Protein 7CZ2 (pdb70)

B-factor: mean 29.1, std 18.65, range [4.38, 108.01]

InterPro domains:
  IPR004147 ABC1 atypical kinase-like domain [PF03109] (93-328)
  IPR011009 Protein kinase-like domain superfamily [SSF56112] (95-309)
  IPR034646 ADCK3-like domain [cd13970] (89-337)
  IPR051409 Atypical kinase ADCK [PTHR43851] (3-430)

Organism: Mycolicibacterium smegmatis (strain ATCC 700084 / mc(2)155) (NCBI:txid246196)

Radius of gyration: 21.79 Å; Cα contacts (8 Å, |Δi|>4): 520; chains: 1; bounding box: 41×66×54 Å

Foldseek 3Di:
DPAQVQQLVQCCVWVNNCSCVQFPFWDRDFPAADPFFTWTWTAGPVGFIKIKTFGDPCSLVVLVVVLVVLVVVVVVCCVVVVPDVSVVVSVVSVVLSVLLQFCVNLLVLLCLVCVLCPVPLAEHRWHWPDGGSGITMTGDDDAAQLVCLLVDNDQVQLQLVLQSLLLQLLAVCVRRQKHQQDLDRRQWGADPSSHIYGHGSSGIGGHVVGADLLVLQLLLCLLVVVCVVNVVSCVVVPDDNVVSCLLCVLVNVCQNDQKDFAAPVVLVVSVDDCDVNCVSSVVSVNSSSVSSRSSSHTYRSNVSCVVRPRNND

Nearest PDB structures (foldseek):
  7cz2-assembly1_A  TM=1.003E+00  e=2.209E-55  Mycolicibacterium smegmatis MC2 155
  7cyr-assembly1_A  TM=8.919E-01  e=2.403E-46  Mycolicibacterium smegmatis MC2 155
  7cy2-assembly1_A  TM=9.107E-01  e=1.771E-46  Mycolicibacterium smegmatis MC2 155
  5yk1-assembly1_A  TM=9.653E-01  e=4.196E-42  Mycobacterium tuberculosis H37Rv
  5yk2-assembly1_A  TM=9.624E-01  e=6.546E-41  Mycobacterium tuberculosis H37Rv

Solvent-accessible surface area: 16471 Å² total; per-residue (Å²): 147,23,74,40,55,98,0,55,145,17,0,49,88,53,39,33,114,154,14,102,107,140,10,72,46,26,55,56,149,46,74,51,94,28,105,19,0,2,25,0,55,4,58,29,76,88,51,93,75,0,20,0,30,0,2,68,74,43,8,29,105,57,49,103,53,83,24,154,49,60,62,155,97,28,27,85,110,75,151,134,43,116,79,45,113,42,60,26,83,5,83,100,72,60,88,83,15,80,68,45,10,29,2,114,76,12,0,77,33,8,106,36,0,27,172,25,8,185,140,14,108,62,3,11,23,3,36,27,38,24,40,8,46,47,1,8,0,14,53,63,28,117,24,66,63,0,51,38,2,28,162,120,12,66,82,126,49,38,34,52,0,0,24,27,2,2,35,6,8,25,9,0,0,80,105,32,85,43,1,9,20,48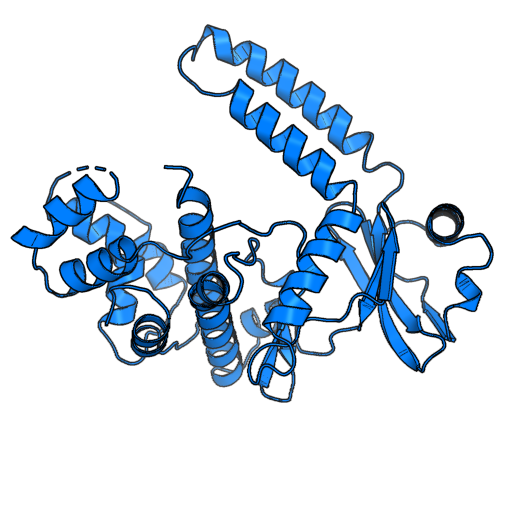,9,115,18,46,10,2,18,12,13,133,99,16,79,0,0,1,56,42,0,13,34,26,4,100,4,105,74,11,10,48,77,27,43,0,54,12,19,63,15,16,72,76,122,50,62,136,108,1,34,56,16,45,124,185,49,78,128,50,69,112,95,7,75,68,102,18,64,44,43,10,30,1,6,96,70,103,84,28,67,7,34,140,175,28,53,134,141,37,75,74,96,231,120,90,99,28,22,79,3,75,150,10,15,34,48,5,7,26,12,0,1,53,0,55,0,72,0,40,5,66,81,15,6,61,134,51,20,45,23,8,94

Sequence (313 aa):
PLPAAKVHRVLDAQLGTKWRDRFSSFDDKPVASASIGQVHKGIWSDGREVAVKIQYPGADDEALRADLKTIQRLVGVFKQLAPGADIQGVVDELTERTEMELDYRLEADNQRAFAKAYRNDPHFAVPAIIASAPKVVISEWMEGIPMSVIIREGTPEQRDLMGTRLTELTFGAPARLEMMHGDAHPGNFMLLPDGRMGVIDFGAVAPLPGGFPTSLGETIRLARDKNYDELLPTMERAGVSIEEVEDMLRQYVDPIKVDVFHYNRKWLQKMAASQPANLAIPLRVIASTVAICCQLDAHVPVKVIATELVPGFA

Secondary structure (DSSP, 8-state):
---HHHHHHHHHHHH-TTGGGGEEEE-SS-SEEETTEEEEEEEETTS-EEEEEEE-TTHHHHHHHHHHHHHHHHHHHHTT-TTS-HHHHHHHHHHHHHHHT-HHHHHHHHHHHHHHTTT-SSEE-PPEEEE-SSEEEEE---SEEHHHHHHH--HHHHHHHHHHHHHHHHHHHHHHSEE-----GGGEEE-TTSPEEE---TT-EE-TT-S-THHHHHHHHHHTT-HHHHHHHHHHT---HHHHHHHTHHHHGGGSSSSEE--HHHHHHHH----HHHHHHHHHHHHHHHHHHHHT-EE-HHHHHHHHSTT--

Structure (mmCIF, N/CA/C/O backbone):
data_7CZ2
#
_entry.id   7CZ2
#
_cell.length_a   83.650
_cell.length_b   83.650
_cell.length_c   100.760
_cell.angle_alpha   90.000
_cell.angle_beta   90.000
_cell.angle_gamma   120.000
#
_symmetry.space_group_name_H-M   'P 32 2 1'
#
loop_
_entity.id
_entity.type
_entity.pdbx_description
1 polymer 'ABC1 family protein'
2 non-polymer "ADENOSINE-5'-DIPHOSPHATE"
3 non-polymer 'CALCIUM ION'
4 non-polymer GLYCEROL
5 water water
#
loop_
_atom_site.group_PDB
_atom_site.id
_atom_site.type_symbol
_atom_site.label_atom_id
_atom_site.label_alt_id
_atom_site.label_comp_id
_atom_site.label_asym_id
_atom_site.label_entity_id
_atom_site.label_seq_id
_atom_site.pdbx_PDB_ins_code
_atom_site.Cartn_x
_atom_site.Cartn_y
_atom_site.Cartn_z
_atom_site.occupancy
_atom_site.B_iso_or_equiv
_atom_site.auth_seq_id
_atom_site.auth_comp_id
_atom_site.auth_asym_id
_atom_site.auth_atom_id
_atom_site.pdbx_PDB_model_num
ATOM 1 N N . PRO A 1 100 ? 20.110 -13.487 12.564 1.00 47.87 100 PRO A N 1
ATOM 2 C CA . PRO A 1 100 ? 21.476 -13.303 12.002 1.00 45.45 100 PRO A CA 1
ATOM 3 C C . PRO A 1 100 ? 22.244 -12.112 12.595 1.00 39.50 100 PRO A C 1
ATOM 4 O O . PRO A 1 100 ? 21.758 -11.015 12.516 1.00 37.51 100 PRO A O 1
ATOM 8 N N . LEU A 1 101 ? 23.442 -12.346 13.121 1.00 33.22 101 LEU A N 1
ATOM 9 C CA . LEU A 1 101 ? 24.263 -11.279 13.750 1.00 30.70 101 LEU A CA 1
ATOM 10 C C . LEU A 1 101 ? 24.596 -10.265 12.669 1.00 31.19 101 LEU A C 1
ATOM 11 O O . LEU A 1 101 ? 25.188 -10.645 11.666 1.00 29.66 101 LEU A O 1
ATOM 16 N N . PRO A 1 102 ? 24.217 -8.976 12.825 1.00 29.06 102 PRO A N 1
ATOM 17 C CA . PRO A 1 102 ? 24.503 -7.966 11.805 1.00 28.26 102 PRO A CA 1
ATOM 18 C C . PRO A 1 102 ? 25.993 -7.646 11.623 1.00 22.46 102 PRO A C 1
ATOM 19 O O . PRO A 1 102 ? 26.797 -7.945 12.497 1.00 20.88 102 PRO A O 1
ATOM 23 N N . ALA A 1 103 ? 26.311 -7.114 10.437 1.00 22.34 103 ALA A N 1
ATOM 24 C CA . ALA A 1 103 ? 27.694 -6.974 9.920 1.00 21.28 103 ALA A CA 1
ATOM 25 C C . ALA A 1 103 ? 28.558 -6.240 10.941 1.00 18.81 103 ALA A C 1
ATOM 26 O O . ALA A 1 103 ? 29.662 -6.691 11.234 1.00 17.06 103 ALA A O 1
ATOM 28 N N . ALA A 1 104 ? 28.053 -5.139 11.492 1.00 21.39 104 ALA A N 1
ATOM 29 C CA . ALA A 1 104 ? 28.831 -4.330 12.458 1.00 20.73 104 ALA A CA 1
ATOM 30 C C . ALA A 1 104 ? 29.268 -5.212 13.631 1.00 20.60 104 ALA A C 1
ATOM 31 O O . ALA A 1 104 ? 30.447 -5.139 14.053 1.00 18.12 104 ALA A O 1
ATOM 33 N N . LYS A 1 105 ? 28.391 -6.084 14.125 1.00 20.87 105 LYS A N 1
ATOM 34 C CA . LYS A 1 105 ? 28.680 -6.923 15.315 1.00 20.49 105 LYS A CA 1
ATOM 35 C C . LYS A 1 105 ? 29.626 -8.061 14.961 1.00 17.82 105 LYS A C 1
ATOM 36 O O . LYS A 1 105 ? 30.515 -8.361 15.774 1.00 17.27 105 LYS A O 1
ATOM 42 N N . VAL A 1 106 ? 29.460 -8.638 13.768 1.00 17.74 106 VAL A N 1
ATOM 43 C CA . VAL A 1 106 ? 30.360 -9.683 13.213 1.00 16.44 106 VAL A CA 1
ATOM 44 C 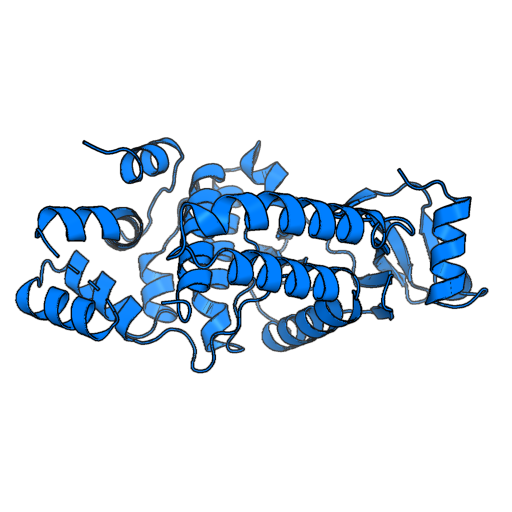C . VAL A 1 106 ? 31.768 -9.089 13.192 1.00 14.00 106 VAL A C 1
ATOM 45 O O . VAL A 1 106 ? 32.693 -9.687 13.687 1.00 12.23 106 VAL A O 1
ATOM 49 N N . HIS A 1 107 ? 31.893 -7.881 12.680 1.00 14.54 107 HIS A N 1
ATOM 50 C CA . HIS A 1 107 ? 33.231 -7.251 12.553 1.00 14.54 107 HIS A CA 1
ATOM 51 C C . HIS A 1 107 ? 33.821 -7.004 13.945 1.00 14.95 107 HIS A C 1
ATOM 52 O O . HIS A 1 107 ? 35.041 -7.123 14.096 1.00 14.68 107 HIS A O 1
ATOM 59 N N . ARG A 1 108 ? 32.986 -6.625 14.899 1.00 16.52 108 ARG A N 1
ATOM 60 C CA . ARG A 1 108 ? 33.451 -6.318 16.283 1.00 18.32 108 ARG A CA 1
ATOM 61 C C . ARG A 1 108 ? 33.971 -7.594 16.925 1.00 17.52 108 ARG A C 1
ATOM 62 O O . ARG A 1 108 ? 35.006 -7.524 17.598 1.00 15.41 108 ARG A O 1
ATOM 70 N N . VAL A 1 109 ? 33.326 -8.741 16.687 1.00 14.60 109 VAL A N 1
ATOM 71 C CA . VAL A 1 109 ? 33.901 -10.013 17.192 1.00 14.74 109 VAL A CA 1
ATOM 72 C C . VAL A 1 109 ? 35.285 -10.244 16.583 1.00 13.04 109 VAL A C 1
ATOM 73 O O . VAL A 1 109 ? 36.182 -10.637 17.312 1.00 13.66 109 VAL A O 1
ATOM 77 N N . LEU A 1 110 ? 35.434 -10.095 15.258 1.00 12.19 110 LEU A N 1
ATOM 78 C CA . LEU A 1 110 ? 36.702 -10.407 14.596 1.00 12.60 110 LEU A CA 1
ATOM 79 C C . LEU A 1 110 ? 37.759 -9.420 15.081 1.00 13.08 110 LEU A C 1
ATOM 80 O O . LEU A 1 110 ? 38.867 -9.821 15.256 1.00 12.93 110 LEU A O 1
ATOM 85 N N . ASP A 1 111 ? 37.378 -8.158 15.262 1.00 15.37 111 ASP A N 1
ATOM 86 C CA . ASP A 1 111 ? 38.304 -7.141 15.853 1.00 16.29 111 ASP A CA 1
ATOM 87 C C . ASP A 1 111 ? 38.869 -7.642 17.191 1.00 15.30 111 ASP A C 1
ATOM 88 O O . ASP A 1 111 ? 40.113 -7.632 17.377 1.00 15.39 111 ASP A O 1
ATOM 93 N N . ALA A 1 112 ? 38.004 -8.134 18.076 1.00 16.82 112 ALA A N 1
ATOM 94 C CA . ALA A 1 112 ? 38.406 -8.577 19.435 1.00 16.53 112 ALA A CA 1
ATOM 95 C C . ALA A 1 112 ? 39.236 -9.840 19.358 1.00 19.24 112 ALA A C 1
ATOM 96 O O . ALA A 1 112 ? 40.239 -9.918 20.106 1.00 16.87 112 ALA A O 1
ATOM 98 N N . GLN A 1 113 ? 38.864 -10.783 18.473 1.00 17.24 113 GLN A N 1
ATOM 99 C CA . GLN A 1 113 ? 39.492 -12.112 18.421 1.00 16.88 113 GLN A CA 1
ATOM 100 C C . GLN A 1 113 ? 40.777 -12.108 17.606 1.00 19.66 113 GLN A C 1
ATOM 101 O O . GLN A 1 113 ? 41.709 -12.853 18.037 1.00 17.90 113 GLN A O 1
ATOM 107 N N . LEU A 1 114 ? 40.788 -11.431 16.443 1.00 18.04 114 LEU A N 1
ATOM 108 C CA . LEU A 1 114 ? 41.883 -11.509 15.447 1.00 18.05 114 LEU A CA 1
ATOM 109 C C . LEU A 1 114 ? 42.654 -10.176 15.368 1.00 18.40 114 LEU A C 1
ATOM 110 O O . LEU A 1 114 ? 43.707 -10.197 14.756 1.00 22.34 114 LEU A O 1
ATOM 115 N N . GLY A 1 115 ? 42.211 -9.106 16.012 1.00 18.54 115 GLY A N 1
ATOM 116 C CA . GLY A 1 115 ? 42.885 -7.792 15.886 1.00 18.70 115 GLY A CA 1
ATOM 117 C C . GLY A 1 115 ? 42.130 -6.890 14.928 1.00 19.22 115 GLY A C 1
ATOM 118 O O . GLY A 1 115 ? 41.430 -7.391 14.043 1.00 17.44 115 GLY A O 1
ATOM 119 N N . THR A 1 116 ? 42.288 -5.562 15.026 1.00 17.49 116 THR A N 1
ATOM 120 C CA . THR A 1 116 ? 41.494 -4.623 14.189 1.00 16.53 116 THR A CA 1
ATOM 121 C C . THR A 1 116 ? 41.918 -4.699 12.718 1.00 15.28 116 THR A C 1
ATOM 122 O O . THR A 1 116 ? 41.203 -4.128 11.922 1.00 16.16 116 THR A O 1
ATOM 126 N N . LYS A 1 117 ? 43.022 -5.355 12.379 1.00 15.00 117 LYS A N 1
ATOM 127 C CA . LYS A 1 117 ? 43.467 -5.529 10.966 1.00 15.51 117 LYS A CA 1
ATOM 128 C C . LYS A 1 117 ? 43.111 -6.932 10.471 1.00 14.34 117 LYS A C 1
ATOM 129 O O . LYS A 1 117 ? 43.729 -7.407 9.489 1.00 13.10 117 LYS A O 1
ATOM 135 N N . TRP A 1 118 ? 42.091 -7.557 11.052 1.00 13.19 118 TRP A N 1
ATOM 136 C CA . TRP A 1 118 ? 41.714 -8.923 10.590 1.00 12.65 118 TRP A CA 1
ATOM 137 C C . TRP A 1 118 ? 41.415 -8.956 9.093 1.00 11.97 118 TRP A C 1
ATOM 138 O O . TRP A 1 118 ? 41.765 -9.999 8.443 1.00 12.25 118 TRP A O 1
ATOM 149 N N . ARG A 1 119 ? 40.782 -7.913 8.550 1.00 11.99 119 ARG A N 1
ATOM 150 C CA . ARG A 1 119 ? 40.283 -7.937 7.154 1.00 13.08 119 ARG A CA 1
ATOM 151 C C . ARG A 1 119 ? 41.481 -8.027 6.214 1.00 13.38 119 ARG A C 1
ATOM 152 O O . ARG A 1 119 ? 41.355 -8.639 5.122 1.00 13.45 119 ARG A O 1
ATOM 160 N N . ASP A 1 120 ? 42.657 -7.623 6.686 1.00 13.30 120 ASP A N 1
ATOM 161 C CA . ASP A 1 120 ? 43.898 -7.710 5.859 1.00 14.59 120 ASP A CA 1
ATOM 162 C C . ASP A 1 120 ? 44.388 -9.159 5.646 1.00 16.17 120 ASP A C 1
ATOM 163 O O . ASP A 1 120 ? 45.116 -9.401 4.666 1.00 17.88 120 ASP A O 1
ATOM 168 N N . ARG A 1 121 ? 43.949 -10.103 6.472 1.00 16.25 121 ARG A N 1
ATOM 169 C CA . ARG A 1 121 ? 44.315 -11.538 6.326 1.00 17.10 121 ARG A CA 1
ATOM 170 C C . ARG A 1 121 ? 43.496 -12.178 5.195 1.00 15.52 121 ARG A C 1
ATOM 171 O O . ARG A 1 121 ? 43.833 -13.313 4.819 1.00 16.31 121 ARG A O 1
ATOM 179 N N . PHE A 1 122 ? 42.424 -11.546 4.737 1.00 13.73 122 PHE A N 1
ATOM 180 C CA . PHE A 1 122 ? 41.554 -12.111 3.681 1.00 14.72 122 PHE A CA 1
ATOM 181 C C . PHE A 1 122 ? 41.781 -11.426 2.340 1.00 16.84 122 PHE A C 1
ATOM 182 O O . PHE A 1 122 ? 42.036 -10.177 2.323 1.00 16.95 122 PHE A O 1
ATOM 190 N N . SER A 1 123 ? 41.515 -12.179 1.265 1.00 16.64 123 SER A N 1
ATOM 191 C CA . SER A 1 123 ? 41.247 -11.609 -0.068 1.00 19.79 123 SER A CA 1
ATOM 192 C C . SER A 1 123 ? 39.770 -11.221 -0.175 1.00 19.21 123 SER A C 1
ATOM 193 O O . SER A 1 123 ? 39.425 -10.204 -0.801 1.00 22.94 123 SER A O 1
ATOM 196 N N . SER A 1 124 ? 38.884 -11.991 0.428 1.00 16.03 124 SER A N 1
ATOM 197 C CA . SER A 1 124 ? 37.435 -11.781 0.309 1.00 13.63 124 SER A CA 1
ATOM 198 C C . SER A 1 124 ? 36.772 -12.209 1.622 1.00 12.66 124 SER A C 1
ATOM 199 O O . SER A 1 124 ? 37.287 -13.141 2.252 1.00 11.30 124 SER A O 1
ATOM 202 N N . PHE A 1 125 ? 35.764 -11.479 2.008 1.00 12.04 125 PHE A N 1
ATOM 203 C CA . PHE A 1 125 ? 34.920 -11.763 3.195 1.00 13.07 125 PHE A CA 1
ATOM 204 C C . PHE A 1 125 ? 33.512 -11.286 2.927 1.00 14.23 125 PHE A C 1
ATOM 205 O O . PHE A 1 125 ? 33.210 -10.090 2.740 1.00 13.48 125 PHE A O 1
ATOM 213 N N . ASP A 1 126 ? 32.567 -12.245 2.955 1.00 13.37 126 ASP A N 1
ATOM 214 C CA . ASP A 1 126 ? 31.152 -11.956 2.633 1.00 13.26 126 ASP A CA 1
ATOM 215 C C . ASP A 1 126 ? 30.379 -11.849 3.949 1.00 13.89 126 ASP A C 1
ATOM 216 O O . ASP A 1 126 ? 30.452 -12.822 4.743 1.00 13.65 126 ASP A O 1
ATOM 221 N N . ASP A 1 127 ? 29.721 -10.708 4.171 1.00 14.55 127 ASP A N 1
ATOM 222 C CA . ASP A 1 127 ? 29.018 -10.337 5.425 1.00 15.20 127 ASP A CA 1
ATOM 223 C C . ASP A 1 127 ? 27.708 -11.138 5.592 1.00 15.62 127 ASP A C 1
ATOM 224 O O . ASP A 1 127 ? 27.213 -11.217 6.721 1.00 17.55 127 ASP A O 1
ATOM 229 N N . LYS A 1 128 ? 27.173 -11.720 4.535 1.00 17.64 128 LYS A N 1
ATOM 230 C CA . LYS A 1 128 ? 25.929 -12.523 4.620 1.00 19.02 128 LYS A CA 1
ATOM 231 C C . LYS A 1 128 ? 26.341 -13.943 4.963 1.00 14.98 128 LYS A C 1
ATOM 232 O O . LYS A 1 128 ? 26.907 -14.645 4.137 1.00 15.42 128 LYS A O 1
ATOM 238 N N . PRO A 1 129 ? 26.054 -14.402 6.195 1.00 15.08 129 PRO A N 1
ATOM 239 C CA . PRO A 1 129 ? 26.452 -15.737 6.628 1.00 14.95 129 PRO A CA 1
ATOM 240 C C . PRO A 1 129 ? 25.825 -16.797 5.712 1.00 14.61 129 PRO A C 1
ATOM 241 O O . PRO A 1 129 ? 24.710 -16.619 5.212 1.00 14.45 129 PRO A O 1
ATOM 245 N N . VAL A 1 130 ? 26.552 -17.866 5.500 1.00 14.82 130 VAL A N 1
ATOM 246 C CA . VAL A 1 130 ? 26.071 -18.978 4.634 1.00 17.24 130 VAL A CA 1
ATOM 247 C C . VAL A 1 130 ? 25.350 -20.029 5.463 1.00 19.15 130 VAL A C 1
ATOM 248 O O . VAL A 1 130 ? 24.586 -20.790 4.868 1.00 19.62 130 VAL A O 1
ATOM 252 N N . ALA A 1 131 ? 25.616 -20.129 6.756 1.00 18.88 131 ALA A N 1
ATOM 253 C CA . ALA A 1 131 ? 24.928 -21.105 7.638 1.00 18.77 131 ALA A CA 1
ATOM 254 C C . ALA A 1 131 ? 24.900 -20.602 9.070 1.00 21.01 131 ALA A C 1
ATOM 255 O O . ALA A 1 131 ? 25.784 -19.788 9.495 1.00 18.57 131 ALA A O 1
ATOM 257 N N . SER A 1 132 ? 23.916 -21.073 9.844 1.00 21.24 132 SER A N 1
ATOM 258 C CA . SER A 1 132 ? 23.907 -20.873 11.309 1.00 22.47 132 SER A CA 1
ATOM 259 C C . SER A 1 132 ? 24.691 -22.021 11.917 1.00 22.16 132 SER A C 1
ATOM 260 O O . SER A 1 132 ? 24.757 -23.109 11.308 1.00 21.54 132 SER A O 1
ATOM 263 N N . ALA A 1 133 ? 25.222 -21.778 13.104 1.00 19.99 133 ALA A N 1
ATOM 264 C CA . ALA A 1 133 ? 25.852 -22.765 13.985 1.00 19.31 133 ALA A CA 1
ATOM 265 C C . ALA A 1 133 ? 25.069 -22.728 15.297 1.00 20.03 133 ALA A C 1
ATOM 266 O O . ALA A 1 133 ? 24.216 -21.790 15.464 1.00 20.55 133 ALA A O 1
ATOM 268 N N . SER A 1 134 ? 25.366 -23.681 16.183 1.00 20.66 134 SER A N 1
ATOM 269 C CA . SER A 1 134 ? 24.707 -23.868 17.502 1.00 20.86 134 SER A CA 1
ATOM 270 C C . SER A 1 134 ? 24.650 -22.527 18.254 1.00 21.38 134 SER A C 1
ATOM 271 O O . SER A 1 134 ? 23.570 -22.160 18.705 1.00 21.10 134 SER A O 1
ATOM 274 N N . ILE A 1 135 ? 25.787 -21.854 18.412 1.00 17.04 135 ILE A N 1
ATOM 275 C CA . ILE A 1 135 ? 25.856 -20.561 19.145 1.00 16.71 135 ILE A CA 1
ATOM 276 C C . ILE A 1 135 ? 26.648 -19.522 18.318 1.00 16.55 135 ILE A C 1
ATOM 277 O O . ILE A 1 135 ? 27.359 -18.687 18.918 1.00 15.81 135 ILE A O 1
ATOM 282 N N . GLY A 1 136 ? 26.437 -19.505 17.008 1.00 16.63 136 GLY A N 1
ATOM 283 C CA . GLY A 1 136 ? 27.109 -18.550 16.102 1.00 17.02 136 GLY A CA 1
ATOM 284 C C . GLY A 1 136 ? 26.635 -18.717 14.676 1.00 16.78 136 GLY A C 1
ATOM 285 O O . GLY A 1 136 ? 25.507 -19.270 14.412 1.00 16.73 136 GLY A O 1
ATOM 286 N N . GLN A 1 137 ? 27.446 -18.213 13.751 1.00 16.03 137 GLN A N 1
ATOM 287 C CA . GLN A 1 137 ? 27.106 -18.290 12.336 1.00 14.19 137 GLN A CA 1
ATOM 288 C C . GLN A 1 137 ? 28.409 -18.445 11.552 1.00 13.05 137 GLN A C 1
ATOM 289 O O . GLN A 1 137 ? 29.487 -18.140 12.084 1.00 13.17 137 GLN A O 1
ATOM 295 N N . VAL A 1 138 ? 28.292 -19.002 10.352 1.00 12.69 138 VAL A N 1
ATOM 296 C CA . VAL A 1 138 ? 29.442 -19.312 9.473 1.00 12.04 138 VAL A CA 1
ATOM 297 C C . VAL A 1 138 ? 29.365 -18.394 8.256 1.00 11.55 138 VAL A C 1
ATOM 298 O O . VAL A 1 138 ? 28.320 -18.313 7.575 1.00 11.86 138 VAL A O 1
ATOM 302 N N . HIS A 1 139 ? 30.520 -17.786 7.976 1.00 11.56 139 HIS A N 1
ATOM 303 C CA . HIS A 1 139 ? 30.769 -16.933 6.803 1.00 12.58 139 HIS A CA 1
ATOM 304 C C . HIS A 1 139 ? 31.697 -17.651 5.852 1.00 11.86 139 HIS A C 1
ATOM 305 O O . HIS A 1 139 ? 32.556 -18.443 6.274 1.00 10.47 139 HIS A O 1
ATOM 312 N N . LYS A 1 140 ? 31.564 -17.312 4.585 1.00 12.43 140 LYS A N 1
ATOM 313 C CA . LYS A 1 140 ? 32.522 -17.743 3.571 1.00 13.64 140 LYS A CA 1
ATOM 314 C C . LYS A 1 140 ? 33.433 -16.566 3.235 1.00 13.64 140 LYS A C 1
ATOM 315 O O . LYS A 1 140 ? 32.937 -15.421 3.100 1.00 12.50 140 LYS A O 1
ATOM 321 N N . GLY A 1 141 ? 34.695 -16.861 3.035 1.00 13.40 141 GLY A N 1
ATOM 322 C CA . GLY A 1 141 ? 35.664 -15.864 2.540 1.00 14.48 141 GLY A CA 1
ATOM 323 C C . GLY A 1 141 ? 36.718 -16.531 1.688 1.00 15.42 141 GLY A C 1
ATOM 324 O O . GLY A 1 141 ? 36.685 -17.778 1.445 1.00 12.56 141 GLY A O 1
ATOM 325 N N . ILE A 1 142 ? 37.722 -15.742 1.331 1.00 14.73 142 ILE A N 1
ATOM 326 C CA . ILE A 1 142 ? 38.933 -16.271 0.672 1.00 14.55 142 ILE A CA 1
ATOM 327 C C . ILE A 1 142 ? 40.121 -15.714 1.431 1.00 13.36 142 ILE A C 1
ATOM 328 O O . ILE A 1 142 ? 40.159 -14.463 1.661 1.00 13.18 142 ILE A O 1
ATOM 333 N N . TRP A 1 143 ? 41.012 -16.581 1.834 1.00 12.46 143 TRP A N 1
ATOM 334 C CA . TRP A 1 143 ? 42.226 -16.178 2.565 1.00 15.34 143 TRP A CA 1
ATOM 335 C C . TRP A 1 143 ? 43.162 -15.400 1.610 1.00 15.73 143 TRP A C 1
ATOM 336 O O . TRP A 1 143 ? 43.070 -15.548 0.402 1.00 15.44 143 TRP A O 1
ATOM 347 N N . SER A 1 144 ? 44.061 -14.623 2.171 1.00 19.63 144 SER A N 1
ATOM 348 C CA . SER A 1 144 ? 45.038 -13.845 1.358 1.00 24.23 144 SER A CA 1
ATOM 349 C C . SER A 1 144 ? 45.776 -14.782 0.381 1.00 23.71 144 SER A C 1
ATOM 350 O O . SER A 1 144 ? 46.073 -14.318 -0.725 1.00 27.91 144 SER A O 1
ATOM 353 N N . ASP A 1 145 ? 45.980 -16.063 0.698 1.00 22.93 145 ASP A N 1
ATOM 354 C CA . ASP A 1 145 ? 46.684 -17.049 -0.175 1.00 22.77 145 ASP A CA 1
ATOM 355 C C . ASP A 1 145 ? 45.749 -17.690 -1.219 1.00 23.25 145 ASP A C 1
ATOM 356 O O . ASP A 1 145 ? 46.206 -18.570 -1.939 1.00 26.62 145 ASP A O 1
ATOM 361 N N . GLY A 1 146 ? 44.504 -17.253 -1.377 1.00 21.82 146 GLY A N 1
ATOM 362 C CA . GLY A 1 146 ? 43.578 -17.763 -2.403 1.00 20.89 146 GLY A CA 1
ATOM 363 C C . GLY A 1 146 ? 42.716 -18.949 -1.961 1.00 19.33 146 GLY A C 1
ATOM 364 O O . GLY A 1 146 ? 41.793 -19.256 -2.699 1.00 20.44 146 GLY A O 1
ATOM 365 N N . ARG A 1 147 ? 42.955 -19.552 -0.797 1.00 21.15 147 ARG A N 1
ATOM 366 C CA . ARG A 1 147 ? 42.092 -20.652 -0.244 1.00 20.13 147 ARG A CA 1
ATOM 367 C C . ARG A 1 147 ? 40.749 -20.085 0.199 1.00 17.25 147 ARG A C 1
ATOM 368 O O . ARG A 1 147 ? 40.705 -19.142 1.015 1.00 16.00 147 ARG A O 1
ATOM 376 N N . GLU A 1 148 ? 39.676 -20.652 -0.314 1.00 16.54 148 GLU A N 1
ATOM 377 C CA . GLU A 1 148 ? 38.320 -20.455 0.215 1.00 15.90 148 GLU A CA 1
ATOM 378 C C . GLU A 1 148 ? 38.290 -20.980 1.661 1.00 12.99 148 GLU A C 1
ATOM 379 O O . GLU A 1 148 ? 38.965 -21.983 1.995 1.00 12.99 148 GLU A O 1
ATOM 385 N N . VAL A 1 149 ? 37.599 -20.223 2.516 1.00 12.26 149 VAL A N 1
ATOM 386 C CA . VAL A 1 149 ? 37.572 -20.508 3.972 1.00 10.29 149 VAL A CA 1
ATOM 387 C C . VAL A 1 149 ? 36.162 -20.384 4.493 1.00 9.92 149 VAL A C 1
ATOM 388 O O . VAL A 1 149 ? 35.365 -19.606 4.001 1.00 10.66 149 VAL A O 1
ATOM 392 N N . ALA A 1 150 ? 35.919 -21.183 5.534 1.00 11.25 150 ALA A N 1
ATOM 393 C CA . ALA A 1 150 ? 34.792 -21.066 6.479 1.00 10.86 150 ALA A CA 1
ATOM 394 C C . ALA A 1 150 ? 35.245 -20.274 7.710 1.00 9.86 150 ALA A C 1
ATOM 395 O O . ALA A 1 150 ? 36.303 -20.576 8.247 1.00 9.73 150 ALA A O 1
ATOM 397 N N . VAL A 1 151 ? 34.461 -19.300 8.085 1.00 9.46 151 VAL A N 1
ATOM 398 C CA . VAL A 1 151 ? 34.747 -18.487 9.296 1.00 10.21 151 VAL A CA 1
ATOM 399 C C . VAL A 1 151 ? 33.579 -18.657 10.251 1.00 9.67 151 VAL A C 1
ATOM 400 O O . VAL A 1 151 ? 32.511 -18.148 9.967 1.00 10.88 151 VAL A O 1
ATOM 404 N N . LYS A 1 152 ? 33.813 -19.404 11.306 1.00 11.02 152 LYS A N 1
ATOM 405 C CA . LYS A 1 152 ? 32.756 -19.649 12.311 1.00 10.84 152 LYS A CA 1
ATOM 406 C C . LYS A 1 152 ? 32.940 -18.652 13.451 1.00 10.51 152 LYS A C 1
ATOM 407 O O . LYS A 1 152 ? 33.972 -18.683 14.073 1.00 10.98 152 LYS A O 1
ATOM 413 N N . ILE A 1 153 ? 31.908 -17.855 13.698 1.00 11.05 153 ILE A N 1
ATOM 414 C CA . ILE A 1 153 ? 31.915 -16.712 14.650 1.00 13.72 153 ILE A CA 1
ATOM 415 C C . ILE A 1 153 ? 30.851 -16.948 15.725 1.00 13.32 153 ILE A C 1
ATOM 416 O O . ILE A 1 153 ? 29.634 -17.073 15.371 1.00 15.45 153 ILE A O 1
ATOM 421 N N . GLN A 1 154 ? 31.309 -16.964 16.983 1.00 14.76 154 GLN A N 1
ATOM 422 C CA . GLN A 1 154 ? 30.398 -17.167 18.133 1.00 15.77 154 GLN A CA 1
ATOM 423 C C . GLN A 1 154 ? 29.576 -15.906 18.360 1.00 15.72 154 GLN A C 1
ATOM 424 O O . GLN A 1 154 ? 30.158 -14.802 18.300 1.00 16.12 154 GLN A O 1
ATOM 430 N N . TYR A 1 155 ? 28.291 -16.041 18.709 1.00 15.53 155 TYR A N 1
ATOM 431 C CA . TYR A 1 155 ? 27.472 -14.862 19.112 1.00 18.12 155 TYR A CA 1
ATOM 432 C C . TYR A 1 155 ? 28.008 -14.301 20.436 1.00 16.06 155 TYR A C 1
ATOM 433 O O . TYR A 1 155 ? 28.309 -15.039 21.397 1.00 15.29 155 TYR A O 1
ATOM 442 N N . PRO A 1 156 ? 28.159 -12.960 20.567 1.00 15.38 156 PRO A N 1
ATOM 443 C CA . PRO A 1 156 ? 28.664 -12.396 21.824 1.00 17.12 156 PRO A CA 1
ATOM 444 C C . PRO A 1 156 ? 27.822 -12.717 23.083 1.00 16.29 156 PRO A C 1
ATOM 445 O O . PRO A 1 156 ? 28.366 -12.778 24.167 1.00 18.16 156 PRO A O 1
ATOM 449 N N . GLY A 1 157 ? 26.528 -12.879 22.899 1.00 16.28 157 GLY A N 1
ATOM 450 C CA . GLY A 1 157 ? 25.573 -13.130 23.990 1.00 16.18 157 GLY A CA 1
ATOM 451 C C . GLY A 1 157 ? 25.449 -14.614 24.304 1.00 15.15 157 GLY A C 1
ATOM 452 O O . GLY A 1 157 ? 24.703 -14.955 25.272 1.00 13.96 157 GLY A O 1
ATOM 453 N N . ALA A 1 158 ? 26.155 -15.498 23.584 1.00 13.72 158 ALA A N 1
ATOM 454 C CA . ALA A 1 158 ? 25.974 -16.960 23.756 1.00 14.17 158 ALA A CA 1
ATOM 455 C C . ALA A 1 158 ? 26.343 -17.374 25.173 1.00 12.56 158 ALA A C 1
ATOM 456 O O . ALA A 1 158 ? 25.663 -18.247 25.726 1.00 13.26 158 ALA A O 1
ATOM 458 N N . ASP A 1 159 ? 27.456 -16.882 25.701 1.00 12.27 159 ASP A N 1
ATOM 459 C CA A ASP A 1 159 ? 27.943 -17.366 27.018 0.62 12.52 159 ASP A CA 1
ATOM 460 C CA B ASP A 1 159 ? 27.994 -17.260 27.034 0.38 12.34 159 ASP A CA 1
ATOM 461 C C . ASP A 1 159 ? 26.917 -16.972 28.088 1.00 11.90 159 ASP A C 1
ATOM 462 O O . ASP A 1 159 ? 26.628 -17.815 28.940 1.00 11.86 159 ASP A O 1
ATOM 471 N N . GLU A 1 160 ? 26.421 -15.752 28.106 1.00 12.96 160 GLU A N 1
ATOM 472 C CA . GLU A 1 160 ? 25.411 -15.404 29.071 1.00 14.82 160 GLU A CA 1
ATOM 473 C C . GLU A 1 160 ? 24.122 -16.223 28.978 1.00 14.13 160 GLU A C 1
ATOM 474 O O . GLU A 1 160 ? 23.545 -16.592 29.959 1.00 13.70 160 GLU A O 1
ATOM 480 N N . ALA A 1 161 ? 23.717 -16.496 27.757 1.00 13.28 161 ALA A N 1
ATOM 481 C CA . ALA A 1 161 ? 22.453 -17.201 27.488 1.00 14.75 161 ALA A CA 1
ATOM 482 C C . ALA A 1 161 ? 22.599 -18.644 27.952 1.00 15.27 161 ALA A C 1
ATOM 483 O O . ALA A 1 161 ? 21.683 -19.134 28.654 1.00 15.05 161 ALA A O 1
ATOM 485 N N . LEU A 1 162 ? 23.720 -19.289 27.627 1.00 12.89 162 LEU A N 1
ATOM 486 C CA . LEU A 1 162 ? 23.935 -20.703 28.025 1.00 13.77 162 LEU A CA 1
ATOM 487 C C . LEU A 1 162 ? 24.102 -20.808 29.547 1.00 12.84 162 LEU A C 1
ATOM 488 O O . LEU A 1 162 ? 23.507 -21.708 30.161 1.00 14.27 162 LEU A O 1
ATOM 493 N N . ARG A 1 163 ? 24.855 -19.910 30.148 1.00 12.40 163 ARG A N 1
ATOM 494 C CA . ARG A 1 163 ? 25.060 -19.897 31.601 1.00 12.95 163 ARG A CA 1
ATOM 495 C C . ARG A 1 163 ? 23.716 -19.687 32.323 1.00 14.16 163 ARG A C 1
ATOM 496 O O . ARG A 1 163 ? 23.481 -20.417 33.321 1.00 14.59 163 ARG A O 1
ATOM 504 N N . ALA A 1 164 ? 22.895 -18.747 31.882 1.00 14.68 164 ALA A N 1
ATOM 505 C CA . ALA A 1 164 ? 21.571 -18.488 32.508 1.00 17.51 164 ALA A CA 1
ATOM 506 C C . ALA A 1 164 ? 20.758 -19.795 32.477 1.00 17.70 164 ALA A C 1
ATOM 507 O O . ALA A 1 164 ? 20.088 -20.148 33.516 1.00 19.20 164 ALA A O 1
ATOM 509 N N . ASP A 1 165 ? 20.792 -20.496 31.359 1.00 17.03 165 ASP A N 1
ATOM 510 C CA . ASP A 1 165 ? 20.036 -21.765 31.201 1.00 18.18 165 ASP A CA 1
ATOM 511 C C . ASP A 1 165 ? 20.579 -22.845 32.153 1.00 17.20 165 ASP A C 1
ATOM 512 O O . ASP A 1 165 ? 19.744 -23.591 32.750 1.00 15.11 165 ASP A O 1
ATOM 517 N N . LEU A 1 166 ? 21.902 -22.969 32.312 1.00 15.54 166 LEU A N 1
ATOM 518 C CA . LEU A 1 166 ? 22.517 -23.914 33.268 1.00 15.56 166 LEU A CA 1
ATOM 519 C C . LEU A 1 166 ? 22.051 -23.611 34.686 1.00 15.52 166 LEU A C 1
ATOM 520 O O . LEU A 1 166 ? 21.780 -24.572 35.462 1.00 17.38 166 LEU A O 1
ATOM 525 N N . LYS A 1 167 ? 21.999 -22.341 35.058 1.00 15.88 167 LYS A N 1
ATOM 526 C CA . LYS A 1 167 ? 21.543 -21.973 36.410 1.00 17.75 167 LYS A CA 1
ATOM 527 C C . LYS A 1 167 ? 20.069 -22.375 36.567 1.00 18.44 167 LYS A C 1
ATOM 528 O O . LYS A 1 167 ? 19.715 -22.870 37.644 1.00 19.00 167 LYS A O 1
ATOM 534 N N . THR A 1 168 ? 19.238 -22.148 35.551 1.00 18.91 168 THR A N 1
ATOM 535 C CA . THR A 1 168 ? 17.795 -22.542 35.602 1.00 20.64 168 THR A CA 1
ATOM 536 C C . THR A 1 168 ? 17.669 -24.068 35.746 1.00 20.56 168 THR A C 1
ATOM 537 O O . THR A 1 168 ? 16.936 -24.555 36.643 1.00 21.38 168 THR A O 1
ATOM 541 N N . ILE A 1 169 ? 18.392 -24.827 34.947 1.00 19.11 169 ILE A N 1
ATOM 542 C CA . ILE A 1 169 ? 18.386 -26.304 35.046 1.00 21.99 169 ILE A CA 1
ATOM 543 C C . ILE A 1 169 ? 18.818 -26.670 36.457 1.00 23.69 169 ILE A C 1
ATOM 544 O O . ILE A 1 169 ? 18.130 -27.484 37.073 1.00 23.22 169 ILE A O 1
ATOM 549 N N . GLN A 1 170 ? 19.854 -26.022 37.001 1.00 22.31 170 GLN A N 1
ATOM 550 C CA . GLN A 1 170 ? 20.367 -26.457 38.328 1.00 24.32 170 GLN A CA 1
ATOM 551 C C . GLN A 1 170 ? 19.285 -26.265 39.392 1.00 23.27 170 GLN A C 1
ATOM 552 O O . GLN A 1 170 ? 19.136 -27.178 40.252 1.00 26.03 170 GLN A O 1
ATOM 558 N N . ARG A 1 171 ? 18.564 -25.147 39.342 1.00 22.77 171 ARG A N 1
ATOM 559 C CA . ARG A 1 171 ? 17.480 -24.825 40.304 1.00 27.23 171 ARG A CA 1
ATOM 560 C C . ARG A 1 171 ? 16.365 -25.873 40.138 1.00 27.08 171 ARG A C 1
ATOM 561 O O . ARG A 1 171 ? 15.910 -26.422 41.156 1.00 23.26 171 ARG A O 1
ATOM 569 N N . LEU A 1 172 ? 15.950 -26.144 38.904 1.00 25.64 172 LEU A N 1
ATOM 570 C CA . LEU A 1 172 ? 14.796 -27.037 38.619 1.00 30.09 172 LEU A CA 1
ATOM 571 C C . LEU A 1 172 ? 15.103 -28.476 39.053 1.00 33.23 172 LEU A C 1
ATOM 572 O O . LEU A 1 172 ? 14.180 -29.118 39.620 1.00 36.02 172 LEU A O 1
ATOM 577 N N . VAL A 1 173 ? 16.325 -28.961 38.857 1.00 36.36 173 VAL A N 1
ATOM 578 C CA . VAL A 1 173 ? 16.695 -30.363 39.213 1.00 42.78 173 VAL A CA 1
ATOM 579 C C . VAL A 1 173 ? 16.869 -30.517 40.726 1.00 47.45 173 VAL A C 1
ATOM 580 O O . VAL A 1 173 ? 16.432 -31.574 41.232 1.00 41.10 173 VAL A O 1
ATOM 584 N N . GLY A 1 174 ? 17.479 -29.544 41.416 1.00 47.47 174 GLY A N 1
ATOM 585 C CA . GLY A 1 174 ? 17.536 -29.508 42.896 1.00 46.04 174 GLY A CA 1
ATOM 586 C C . GLY A 1 174 ? 16.196 -29.878 43.529 1.00 46.42 174 GLY A C 1
ATOM 587 O O . GLY A 1 174 ? 16.166 -30.698 44.454 1.00 52.75 174 GLY A O 1
ATOM 588 N N . VAL A 1 175 ? 15.101 -29.364 42.983 1.00 44.49 175 VAL A N 1
ATOM 589 C CA . VAL A 1 175 ? 13.700 -29.718 43.367 1.00 38.36 175 VAL A CA 1
ATOM 590 C C . VAL A 1 175 ? 13.507 -31.237 43.329 1.00 34.49 175 VAL A C 1
ATOM 591 O O . VAL A 1 175 ? 12.836 -31.775 44.212 1.00 32.68 175 VAL A O 1
ATOM 595 N N . PHE A 1 176 ? 13.967 -31.893 42.267 1.00 25.99 176 PHE A N 1
ATOM 596 C CA . PHE A 1 176 ? 13.664 -33.320 42.032 1.00 24.47 176 PHE A CA 1
ATOM 597 C C . PHE A 1 176 ? 14.579 -34.208 42.866 1.00 24.91 176 PHE A C 1
ATOM 598 O O . PHE A 1 176 ? 14.223 -35.377 43.046 1.00 21.90 176 PHE A O 1
ATOM 606 N N . LYS A 1 177 ? 15.729 -33.704 43.327 1.00 28.41 177 LYS A N 1
ATOM 607 C CA . LYS A 1 177 ? 16.709 -34.583 44.031 1.00 31.83 177 LYS A CA 1
ATOM 608 C C . LYS A 1 177 ? 16.093 -35.110 45.346 1.00 30.51 177 LYS A C 1
ATOM 609 O O . LYS A 1 177 ? 16.456 -36.248 45.733 1.00 31.56 177 LYS A O 1
ATOM 615 N N . GLN A 1 178 ? 15.194 -34.359 45.991 1.00 29.46 178 GLN A N 1
ATOM 616 C CA . GLN A 1 178 ? 14.557 -34.802 47.270 1.00 37.73 178 GLN A CA 1
ATOM 617 C C . GLN A 1 178 ? 13.556 -35.949 47.005 1.00 36.33 178 GLN A C 1
ATOM 618 O O . GLN A 1 178 ? 13.390 -36.759 47.913 1.00 41.07 178 GLN A O 1
ATOM 624 N N . LEU A 1 179 ? 12.989 -36.055 45.795 1.00 39.66 179 LEU A N 1
ATOM 625 C CA . LEU A 1 179 ? 12.062 -37.140 45.359 1.00 44.47 179 LEU A CA 1
ATOM 626 C C . LEU A 1 179 ? 12.863 -38.368 44.943 1.00 57.48 179 LEU A C 1
ATOM 627 O O . LEU A 1 179 ? 12.511 -39.473 45.438 1.00 69.74 179 LEU A O 1
ATOM 632 N N . ALA A 1 180 ? 13.853 -38.159 44.052 1.00 48.09 180 ALA A N 1
ATOM 633 C CA . ALA A 1 180 ? 14.666 -39.184 43.341 1.00 48.81 180 ALA A CA 1
ATOM 634 C C . ALA A 1 180 ? 16.095 -39.217 43.884 1.00 44.93 180 ALA A C 1
ATOM 635 O O . ALA A 1 180 ? 17.066 -39.106 43.144 1.00 41.96 180 ALA A O 1
ATOM 637 N N . PRO A 1 181 ? 16.306 -39.403 45.200 1.00 41.41 181 PRO A N 1
ATOM 638 C CA . PRO A 1 181 ? 17.638 -39.211 45.775 1.00 41.69 181 PRO A CA 1
ATOM 639 C C . PRO A 1 181 ? 18.699 -40.145 45.163 1.00 47.06 181 PRO A C 1
ATOM 640 O O . PRO A 1 181 ? 19.866 -39.913 45.416 1.00 51.70 181 PRO A O 1
ATOM 644 N N . GLY A 1 182 ? 18.287 -41.152 44.379 1.00 50.10 182 GLY A N 1
ATOM 645 C CA . GLY A 1 182 ? 19.188 -42.113 43.708 1.00 52.89 182 GLY A CA 1
ATOM 646 C C . GLY A 1 182 ? 19.687 -41.602 42.358 1.00 55.97 182 GLY A C 1
ATOM 647 O O . GLY A 1 182 ? 20.785 -42.025 41.929 1.00 57.41 182 GLY A O 1
ATOM 648 N N . ALA A 1 183 ? 18.902 -40.742 41.704 1.00 54.25 183 ALA A N 1
ATOM 649 C CA . ALA A 1 183 ? 19.125 -40.218 40.334 1.00 57.59 183 ALA A CA 1
ATOM 650 C C . ALA A 1 183 ? 20.376 -39.324 40.299 1.00 56.42 183 ALA A C 1
ATOM 651 O O . ALA A 1 183 ? 20.452 -38.389 41.132 1.00 57.71 183 ALA A O 1
ATOM 653 N N . ASP A 1 184 ? 21.330 -39.592 39.396 1.00 60.90 184 ASP A N 1
ATOM 654 C CA . ASP A 1 184 ? 22.617 -38.840 39.318 1.00 62.46 184 ASP A CA 1
ATOM 655 C C . ASP A 1 184 ? 22.337 -37.498 38.637 1.00 64.53 184 ASP A C 1
ATOM 656 O O . ASP A 1 184 ? 22.957 -37.183 37.606 1.00 63.62 184 ASP A O 1
ATOM 661 N N . ILE A 1 185 ? 21.417 -36.730 39.204 1.00 64.50 185 ILE A N 1
ATOM 662 C CA . ILE A 1 185 ? 20.895 -35.492 38.566 1.00 67.17 185 ILE A CA 1
ATOM 663 C C . ILE A 1 185 ? 21.994 -34.433 38.591 1.00 59.05 185 ILE A C 1
ATOM 664 O O . ILE A 1 185 ? 22.099 -33.667 37.610 1.00 68.04 185 ILE A O 1
ATOM 669 N N . GLN A 1 186 ? 22.798 -34.404 39.651 1.00 45.93 186 GLN A N 1
ATOM 670 C CA . GLN A 1 186 ? 23.894 -33.418 39.753 1.00 47.67 186 GLN A CA 1
ATOM 671 C C . GLN A 1 186 ? 24.948 -33.706 38.676 1.00 44.23 186 GLN A C 1
ATOM 672 O O . GLN A 1 186 ? 25.581 -32.738 38.238 1.00 36.93 186 GLN A O 1
ATOM 678 N N . GLY A 1 187 ? 25.117 -34.980 38.288 1.00 42.16 187 GLY A N 1
ATOM 679 C CA . GLY A 1 187 ? 26.107 -35.452 37.296 1.00 39.35 187 GLY A CA 1
ATOM 680 C C . GLY A 1 187 ? 25.770 -34.992 35.887 1.00 40.51 187 GLY A C 1
ATOM 681 O O . GLY A 1 187 ? 26.682 -34.682 35.108 1.00 40.84 187 GLY A O 1
ATOM 682 N N . VAL A 1 188 ? 24.492 -34.952 35.561 1.00 38.63 188 VAL A N 1
ATOM 683 C CA . VAL A 1 188 ? 23.970 -34.444 34.266 1.00 42.02 188 VAL A CA 1
ATOM 684 C C . VAL A 1 188 ? 24.252 -32.952 34.176 1.00 39.12 188 VAL A C 1
ATOM 685 O O . VAL A 1 188 ? 24.721 -32.484 33.109 1.00 34.87 188 VAL A O 1
ATOM 689 N N . VAL A 1 189 ? 23.958 -32.231 35.248 1.00 32.02 189 VAL A N 1
ATOM 690 C CA . VAL A 1 189 ? 24.175 -30.771 35.254 1.00 32.11 189 VAL A CA 1
ATOM 691 C C . VAL A 1 189 ? 25.695 -30.511 35.170 1.00 31.52 189 VAL A C 1
ATOM 692 O O . VAL A 1 189 ? 26.095 -29.576 34.426 1.00 26.52 189 VAL A O 1
ATOM 696 N N . ASP A 1 190 ? 26.521 -31.318 35.850 1.00 22.63 190 ASP A N 1
ATOM 697 C CA . ASP A 1 190 ? 28.001 -31.161 35.805 1.00 26.15 190 ASP A CA 1
ATOM 698 C C . ASP A 1 190 ? 28.511 -31.429 34.389 1.00 23.55 190 ASP A C 1
ATOM 699 O O . ASP A 1 190 ? 29.427 -30.689 33.945 1.00 23.06 190 ASP A O 1
ATOM 704 N N . GLU A 1 191 ? 27.937 -32.409 33.707 1.00 23.77 191 GLU A N 1
ATOM 705 C CA . GLU A 1 191 ? 28.279 -32.759 32.313 1.00 27.60 191 GLU A CA 1
ATOM 706 C C . GLU A 1 191 ? 27.847 -31.626 31.384 1.00 23.56 191 GLU A C 1
ATOM 707 O O . GLU A 1 191 ? 28.620 -31.325 30.434 1.00 21.57 191 GLU A O 1
ATOM 713 N N . LEU A 1 192 ? 26.658 -31.050 31.574 1.00 19.10 192 LEU A N 1
ATOM 714 C CA . LEU A 1 192 ? 26.220 -29.954 30.683 1.00 20.78 192 LEU A CA 1
ATOM 715 C C . LEU A 1 192 ? 27.128 -28.753 30.910 1.00 17.75 192 LEU A C 1
ATOM 716 O O . LEU A 1 192 ? 27.407 -28.040 29.938 1.00 18.47 192 LEU A O 1
ATOM 721 N N . THR A 1 193 ? 27.537 -28.544 32.160 1.00 15.97 193 THR A N 1
ATOM 722 C CA . THR A 1 193 ? 28.440 -27.432 32.519 1.00 16.51 193 THR A CA 1
ATOM 723 C C . THR A 1 193 ? 29.744 -27.643 31.746 1.00 16.58 193 THR A C 1
ATOM 724 O O . THR A 1 193 ? 30.263 -26.683 31.071 1.00 15.01 193 THR A O 1
ATOM 728 N N . GLU A 1 194 ? 30.297 -28.847 31.824 1.00 18.48 194 GLU A N 1
ATOM 729 C CA . GLU A 1 194 ? 31.598 -29.131 31.156 1.00 20.33 194 GLU A CA 1
ATOM 730 C C . GLU A 1 194 ? 31.451 -28.989 29.638 1.00 18.48 194 GLU A C 1
ATOM 731 O O . GLU A 1 194 ? 32.331 -28.356 29.005 1.00 17.23 194 GLU A O 1
ATOM 737 N N . ARG A 1 195 ? 30.375 -29.479 29.035 1.00 17.70 195 ARG A N 1
ATOM 738 C CA . ARG A 1 195 ? 30.136 -29.351 27.568 1.00 19.59 195 ARG A CA 1
ATOM 739 C C . ARG A 1 195 ? 29.930 -27.874 27.163 1.00 18.58 195 ARG A C 1
ATOM 740 O O . ARG A 1 195 ? 30.441 -27.469 26.071 1.00 14.51 195 ARG A O 1
ATOM 748 N N . THR A 1 196 ? 29.259 -27.067 27.975 1.00 15.00 196 THR A N 1
ATOM 749 C CA . THR A 1 196 ? 29.129 -25.616 27.718 1.00 15.49 196 THR A CA 1
ATOM 750 C C . THR A 1 196 ? 30.514 -24.932 27.713 1.00 14.35 196 THR A C 1
ATOM 751 O O . THR A 1 196 ? 30.767 -24.099 26.809 1.00 15.15 196 THR A O 1
ATOM 755 N N . GLU A 1 197 ? 31.356 -25.192 28.711 1.00 14.09 197 GLU A N 1
ATOM 756 C CA . GLU A 1 197 ? 32.710 -24.585 28.808 1.00 15.61 197 GLU A CA 1
ATOM 757 C C . GLU A 1 197 ? 33.469 -24.948 27.526 1.00 17.32 197 GLU A C 1
ATOM 758 O O . GLU A 1 197 ? 34.154 -24.110 26.940 1.00 16.54 197 GLU A O 1
ATOM 764 N N . MET A 1 198 ? 33.317 -26.180 27.071 1.00 16.12 198 MET A N 1
ATOM 765 C CA . MET A 1 198 ? 34.046 -26.637 25.871 1.00 17.12 198 MET A CA 1
ATOM 766 C C . MET A 1 198 ? 33.550 -25.877 24.656 1.00 16.20 198 MET A C 1
ATOM 767 O O . MET A 1 198 ? 34.423 -25.316 23.893 1.00 13.79 198 MET A O 1
ATOM 772 N N . GLU A 1 199 ? 32.233 -25.804 24.471 1.00 14.90 199 GLU A N 1
ATOM 773 C CA . GLU A 1 199 ? 31.633 -25.195 23.275 1.00 16.71 199 GLU A CA 1
ATOM 774 C C . GLU A 1 199 ? 31.939 -23.687 23.223 1.00 16.01 199 GLU A C 1
ATOM 775 O O . GLU A 1 199 ? 31.934 -23.112 22.132 1.00 16.27 199 GLU A O 1
ATOM 781 N N . LEU A 1 200 ? 32.138 -23.032 24.369 1.00 13.60 200 LEU A N 1
ATOM 782 C CA . LEU A 1 200 ? 32.377 -21.576 24.395 1.00 13.65 200 LEU A CA 1
ATOM 783 C C . LEU A 1 200 ? 33.839 -21.272 24.048 1.00 14.72 200 LEU A C 1
ATOM 784 O O . LEU A 1 200 ? 34.144 -20.112 23.912 1.00 19.23 200 LEU A O 1
ATOM 789 N N . ASP A 1 201 ? 34.685 -22.283 23.954 1.00 15.43 201 ASP A N 1
ATOM 790 C CA . ASP A 1 201 ? 36.093 -22.099 23.585 1.00 15.35 201 ASP A CA 1
ATOM 791 C C . ASP A 1 201 ? 36.359 -22.913 22.330 1.00 13.67 201 ASP A C 1
ATOM 792 O O . ASP A 1 201 ? 36.694 -24.081 22.465 1.00 15.49 201 ASP A O 1
ATOM 797 N N . TYR A 1 202 ? 36.195 -22.269 21.190 1.00 13.08 202 TYR A N 1
ATOM 798 C CA . TYR A 1 202 ? 36.412 -22.844 19.835 1.00 13.13 202 TYR A CA 1
ATOM 799 C C . TYR A 1 202 ? 37.873 -23.267 19.634 1.00 12.74 202 TYR A C 1
ATOM 800 O O . TYR A 1 202 ? 38.113 -24.017 18.673 1.00 12.56 202 TYR A O 1
ATOM 809 N N . ARG A 1 203 ? 38.821 -22.910 20.498 1.00 13.33 203 ARG A N 1
ATOM 810 C CA . ARG A 1 203 ? 40.179 -23.510 20.400 1.00 14.49 203 ARG A CA 1
ATOM 811 C C . ARG A 1 203 ? 40.124 -25.032 20.588 1.00 14.60 203 ARG A C 1
ATOM 812 O O . ARG A 1 203 ? 41.008 -25.722 20.058 1.00 13.33 203 ARG A O 1
ATOM 820 N N . LEU A 1 204 ? 39.190 -25.557 21.396 1.00 15.97 204 LEU A N 1
ATOM 821 C CA . LEU A 1 204 ? 39.141 -27.002 21.701 1.00 15.55 204 LEU A CA 1
ATOM 822 C C . LEU A 1 204 ? 38.663 -27.748 20.466 1.00 12.77 204 LEU A C 1
ATOM 823 O O . LEU A 1 204 ? 39.329 -28.719 20.085 1.00 13.30 204 LEU A O 1
ATOM 828 N N . GLU A 1 205 ? 37.589 -27.281 19.805 1.00 14.18 205 GLU A N 1
ATOM 829 C CA . GLU A 1 205 ? 37.124 -27.890 18.536 1.00 13.90 205 GLU A CA 1
ATOM 830 C C . GLU A 1 205 ? 38.262 -27.810 17.509 1.00 13.54 205 GLU A C 1
ATOM 831 O O . GLU A 1 205 ? 38.506 -28.788 16.798 1.00 11.62 205 GLU A O 1
ATOM 837 N N . ALA A 1 206 ? 38.965 -26.690 17.444 1.00 12.77 206 ALA A N 1
ATOM 838 C CA . ALA A 1 206 ? 40.058 -26.542 16.472 1.00 12.86 206 ALA A CA 1
ATOM 839 C C . ALA A 1 206 ? 41.155 -27.560 16.773 1.00 13.28 206 ALA A C 1
ATOM 840 O O . ALA A 1 206 ? 41.678 -28.146 15.829 1.00 11.24 206 ALA A O 1
ATOM 842 N N . ASP A 1 207 ? 41.511 -27.786 18.034 1.00 12.17 207 ASP A N 1
ATOM 843 C CA . ASP A 1 207 ? 42.536 -28.791 18.383 1.00 13.43 207 ASP A CA 1
ATOM 844 C C . ASP A 1 207 ? 42.082 -30.188 17.941 1.00 12.81 207 ASP A C 1
ATOM 845 O O . ASP A 1 207 ? 42.869 -30.953 17.364 1.00 12.92 207 ASP A O 1
ATOM 850 N N . ASN A 1 208 ? 40.818 -30.510 18.186 1.00 12.93 208 ASN A N 1
ATOM 851 C CA . ASN A 1 208 ? 40.212 -31.812 17.804 1.00 12.79 208 ASN A CA 1
ATOM 852 C C . ASN A 1 208 ? 40.293 -31.967 16.278 1.00 12.07 208 ASN A C 1
ATOM 853 O O . ASN A 1 208 ? 40.660 -33.055 15.798 1.00 12.02 208 ASN A O 1
ATOM 858 N N . GLN A 1 209 ? 39.927 -30.920 15.5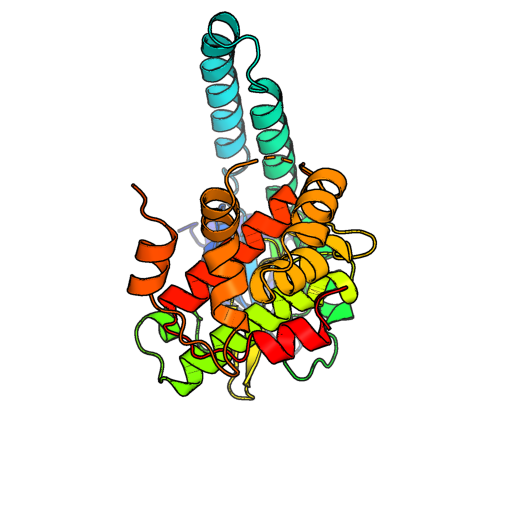51 1.00 10.65 209 GLN A N 1
ATOM 859 C CA . GLN A 1 209 ? 39.976 -30.901 14.065 1.00 11.58 209 GLN A CA 1
ATOM 860 C C . GLN A 1 209 ? 41.419 -31.132 13.583 1.00 12.85 209 GLN A C 1
ATOM 861 O O . GLN A 1 209 ? 41.619 -31.920 12.636 1.00 11.66 209 GLN A O 1
ATOM 867 N N . ARG A 1 210 ? 42.428 -30.502 14.196 1.00 12.79 210 ARG A N 1
ATOM 868 C CA . ARG A 1 210 ? 43.827 -30.744 13.771 1.00 13.45 210 ARG A CA 1
ATOM 869 C C . ARG A 1 210 ? 44.222 -32.206 13.944 1.00 13.23 210 ARG A C 1
ATOM 870 O O . ARG A 1 210 ? 44.890 -32.738 13.040 1.00 13.64 210 ARG A O 1
ATOM 878 N N . ALA A 1 211 ? 43.793 -32.846 15.028 1.00 13.73 211 ALA A N 1
ATOM 879 C CA . ALA A 1 211 ? 44.071 -34.260 15.283 1.00 13.95 211 ALA A CA 1
ATOM 880 C C . ALA A 1 211 ? 43.449 -35.111 14.163 1.00 13.39 211 ALA A C 1
ATOM 881 O O . ALA A 1 211 ? 44.147 -35.970 13.578 1.00 12.75 211 ALA A O 1
ATOM 883 N N . PHE A 1 212 ? 42.187 -34.883 13.840 1.00 12.82 212 PHE A N 1
ATOM 884 C CA . PHE A 1 212 ? 41.522 -35.606 12.727 1.00 12.24 212 PHE A CA 1
ATOM 885 C C . PHE A 1 212 ? 42.173 -35.313 11.356 1.00 12.94 212 PHE A C 1
ATOM 886 O O . PHE A 1 212 ? 42.276 -36.239 10.545 1.00 13.19 212 PHE A O 1
ATOM 894 N N . ALA A 1 213 ? 42.569 -34.067 11.098 1.00 12.79 213 ALA A N 1
ATOM 895 C CA . ALA A 1 213 ? 43.207 -33.647 9.837 1.00 13.18 213 ALA A CA 1
ATOM 896 C C . ALA A 1 213 ? 44.520 -34.413 9.682 1.00 15.09 213 ALA A C 1
ATOM 897 O O . ALA A 1 213 ? 44.820 -34.842 8.578 1.00 15.04 213 ALA A O 1
ATOM 899 N N . LYS A 1 214 ? 45.250 -34.626 10.784 1.00 17.08 214 LYS A N 1
ATOM 900 C CA . LYS A 1 214 ? 46.515 -35.399 10.735 1.00 18.04 214 LYS A CA 1
ATOM 901 C C . LYS A 1 214 ? 46.213 -36.882 10.527 1.00 16.87 214 LYS A C 1
ATOM 902 O O . LYS A 1 214 ? 46.858 -37.481 9.668 1.00 17.08 214 LYS A O 1
ATOM 908 N N . ALA A 1 215 ? 45.214 -37.428 11.207 1.00 16.80 215 ALA A N 1
ATOM 909 C CA . ALA A 1 215 ? 44.862 -38.861 11.173 1.00 16.02 215 ALA A CA 1
ATOM 910 C C . ALA A 1 215 ? 44.381 -39.223 9.764 1.00 15.58 215 ALA A C 1
ATOM 911 O O . ALA A 1 215 ? 44.687 -40.373 9.287 1.00 14.99 215 ALA A O 1
ATOM 913 N N . TYR A 1 216 ? 43.668 -38.306 9.102 1.00 12.90 216 TYR A N 1
ATOM 914 C CA . TYR A 1 216 ? 43.042 -38.536 7.775 1.00 13.23 216 TYR A CA 1
ATOM 915 C C . TYR A 1 216 ? 43.807 -37.789 6.684 1.00 14.21 216 TYR A C 1
ATOM 916 O O . TYR A 1 216 ? 43.268 -37.640 5.587 1.00 13.42 216 TYR A O 1
ATOM 925 N N . ARG A 1 217 ? 45.054 -37.391 6.954 1.00 15.55 217 ARG A N 1
ATOM 926 C CA . ARG A 1 217 ? 45.918 -36.745 5.957 1.00 17.22 217 ARG A CA 1
ATOM 927 C C . ARG A 1 217 ? 46.098 -37.710 4.789 1.00 14.81 217 ARG A C 1
ATOM 928 O O . ARG A 1 217 ? 46.492 -38.872 5.014 1.00 13.08 217 ARG A O 1
ATOM 936 N N . ASN A 1 218 ? 45.782 -37.223 3.597 1.00 15.02 218 ASN A N 1
ATOM 937 C CA . ASN A 1 218 ? 45.888 -37.941 2.314 1.00 15.31 218 ASN A CA 1
ATOM 938 C C . ASN A 1 218 ? 45.039 -39.184 2.368 1.00 15.98 218 ASN A C 1
ATOM 939 O O . ASN A 1 218 ? 45.423 -40.142 1.743 1.00 15.73 218 ASN A O 1
ATOM 944 N N . ASP A 1 219 ? 43.939 -39.175 3.114 1.00 14.66 219 ASP A N 1
ATOM 945 C CA . ASP A 1 219 ? 43.068 -40.361 3.132 1.00 13.58 219 ASP A CA 1
ATOM 946 C C . ASP A 1 219 ? 42.356 -40.444 1.786 1.00 12.92 219 ASP A C 1
ATOM 947 O O . ASP A 1 219 ? 41.891 -39.447 1.252 1.00 12.77 219 ASP A O 1
ATOM 952 N N . PRO A 1 220 ? 42.238 -41.658 1.207 1.00 13.87 220 PRO A N 1
ATOM 953 C CA . PRO A 1 220 ? 41.509 -41.797 -0.047 1.00 13.60 220 PRO A CA 1
ATOM 954 C C . PRO A 1 220 ? 39.993 -41.588 0.089 1.00 12.06 220 PRO A C 1
ATOM 955 O O . PRO A 1 220 ? 39.396 -41.315 -0.919 1.00 11.71 220 PRO A O 1
ATOM 959 N N . HIS A 1 221 ? 39.422 -41.700 1.283 1.00 12.20 221 HIS A N 1
ATOM 960 C CA . HIS A 1 221 ? 37.954 -41.674 1.509 1.00 11.44 221 HIS A CA 1
ATOM 961 C C . HIS A 1 221 ? 37.442 -40.433 2.240 1.00 11.54 221 HIS A C 1
ATOM 962 O O . HIS A 1 221 ? 36.185 -40.190 2.190 1.00 10.46 221 HIS A O 1
ATOM 969 N N . PHE A 1 222 ? 38.288 -39.748 2.986 1.00 11.91 222 PHE A N 1
ATOM 970 C CA . PHE A 1 222 ? 37.840 -38.691 3.927 1.00 11.88 222 PHE A CA 1
ATOM 971 C C . PHE A 1 222 ? 38.651 -37.421 3.752 1.00 11.45 222 PHE A C 1
ATOM 972 O O . PHE A 1 222 ? 39.873 -37.470 3.622 1.00 15.21 222 PHE A O 1
ATOM 980 N N . ALA A 1 223 ? 37.957 -36.296 3.724 1.00 10.58 223 ALA A N 1
ATOM 981 C CA . ALA A 1 223 ? 38.590 -34.963 3.636 1.00 11.14 223 ALA A CA 1
ATOM 982 C C . ALA A 1 223 ? 38.182 -34.184 4.887 1.00 10.50 223 ALA A C 1
ATOM 983 O O . ALA A 1 223 ? 36.985 -33.894 5.101 1.00 10.79 223 ALA A O 1
ATOM 985 N N . VAL A 1 224 ? 39.179 -33.816 5.676 1.00 10.39 224 VAL A N 1
ATOM 986 C CA . VAL A 1 224 ? 39.001 -32.953 6.869 1.00 10.22 224 VAL A CA 1
ATOM 987 C C . VAL A 1 224 ? 39.671 -31.616 6.563 1.00 11.32 224 VAL A C 1
ATOM 988 O O . VAL A 1 224 ? 40.865 -31.600 6.237 1.00 11.96 224 VAL A O 1
ATOM 992 N N . PRO A 1 225 ? 38.966 -30.479 6.686 1.00 11.60 225 PRO A N 1
ATOM 993 C CA . PRO A 1 225 ? 39.556 -29.176 6.384 1.00 11.93 225 PRO A CA 1
ATOM 994 C C . PRO A 1 225 ? 40.670 -28.837 7.354 1.00 11.76 225 PRO A C 1
ATOM 995 O O . PRO A 1 225 ? 40.581 -29.143 8.548 1.00 9.99 225 PRO A O 1
ATOM 999 N N . ALA A 1 226 ? 41.724 -28.235 6.823 1.00 11.07 226 ALA A N 1
ATOM 1000 C CA . ALA A 1 226 ? 42.817 -27.727 7.651 1.00 12.53 226 ALA A CA 1
ATOM 1001 C C . ALA A 1 226 ? 42.282 -26.551 8.483 1.00 11.48 226 ALA A C 1
ATOM 1002 O O . ALA A 1 226 ? 41.541 -25.760 7.967 1.00 12.05 226 ALA A O 1
ATOM 1004 N N . ILE A 1 227 ? 42.739 -26.427 9.726 1.00 11.98 227 ILE A N 1
ATOM 1005 C CA . ILE A 1 227 ? 42.546 -25.183 10.529 1.00 11.94 227 ILE A CA 1
ATOM 1006 C C . ILE A 1 227 ? 43.559 -24.138 10.042 1.00 12.36 227 ILE A C 1
ATOM 1007 O O . ILE A 1 227 ? 44.773 -24.483 9.984 1.00 15.05 227 ILE A O 1
ATOM 1012 N N . ILE A 1 228 ? 43.098 -22.923 9.796 1.00 13.28 228 ILE A N 1
ATOM 1013 C CA . ILE A 1 228 ? 43.947 -21.774 9.357 1.00 15.36 228 ILE A CA 1
ATOM 1014 C C . ILE A 1 228 ? 44.179 -20.832 10.556 1.00 15.42 228 ILE A C 1
ATOM 1015 O O . ILE A 1 228 ? 45.283 -20.297 10.719 1.00 17.76 228 ILE A O 1
ATOM 1020 N N . ALA A 1 229 ? 43.148 -20.566 11.346 1.00 14.41 229 ALA A N 1
ATOM 1021 C CA . ALA A 1 229 ? 43.260 -19.685 12.519 1.00 15.11 229 ALA A CA 1
ATOM 1022 C C . ALA A 1 229 ? 42.312 -20.222 13.604 1.00 15.56 229 ALA A C 1
ATOM 1023 O O . ALA A 1 229 ? 41.168 -20.619 13.252 1.00 12.83 229 ALA A O 1
ATOM 1025 N N . SER A 1 230 ? 42.729 -20.170 14.868 1.00 15.75 230 SER A N 1
ATOM 1026 C CA . SER A 1 230 ? 41.762 -20.470 15.964 1.00 16.99 230 SER A CA 1
ATOM 1027 C C . SER A 1 230 ? 41.900 -19.502 17.123 1.00 16.19 230 SER A C 1
ATOM 1028 O O . SER A 1 230 ? 43.013 -19.041 17.418 1.00 16.49 230 SER A O 1
ATOM 1031 N N . ALA A 1 231 ? 40.752 -19.085 17.617 1.00 13.39 231 ALA A N 1
ATOM 1032 C CA . ALA A 1 231 ? 40.602 -18.186 18.768 1.00 12.95 231 ALA A CA 1
ATOM 1033 C C . ALA A 1 231 ? 39.419 -18.717 19.558 1.00 15.35 231 ALA A C 1
ATOM 1034 O O . ALA A 1 231 ? 38.643 -19.544 19.053 1.00 14.27 231 ALA A O 1
ATOM 1036 N N . PRO A 1 232 ? 39.236 -18.253 20.814 1.00 16.04 232 PRO A N 1
ATOM 1037 C CA . PRO A 1 232 ? 38.088 -18.662 21.606 1.00 15.54 232 PRO A CA 1
ATOM 1038 C C . PRO A 1 232 ? 36.738 -18.533 20.893 1.00 16.78 232 PRO A C 1
ATOM 1039 O O . PRO A 1 232 ? 35.892 -19.401 21.107 1.00 16.13 232 PRO A O 1
ATOM 1043 N N . LYS A 1 233 ? 36.511 -17.474 20.092 1.00 13.95 233 LYS A N 1
ATOM 1044 C CA . LYS A 1 233 ? 35.174 -17.173 19.539 1.00 14.10 233 LYS A CA 1
ATOM 1045 C C . LYS A 1 233 ? 35.210 -17.189 18.017 1.00 12.86 233 LYS A C 1
ATOM 1046 O O . LYS A 1 233 ? 34.187 -16.879 17.429 1.00 14.00 233 LYS A O 1
ATOM 1052 N N . VAL A 1 234 ? 36.324 -17.578 17.410 1.00 12.33 234 VAL A N 1
ATOM 1053 C CA . VAL A 1 234 ? 36.423 -17.592 15.920 1.00 12.33 234 VAL A CA 1
ATOM 1054 C C . VAL A 1 234 ? 37.261 -18.787 15.490 1.00 13.03 234 VAL A C 1
ATOM 1055 O O . VAL A 1 234 ? 38.393 -19.006 16.068 1.00 13.46 234 VAL A O 1
ATOM 1059 N N . VAL A 1 235 ? 36.730 -19.585 14.553 1.00 12.59 235 VAL A N 1
ATOM 1060 C CA . VAL A 1 235 ? 37.581 -20.606 13.903 1.00 14.26 235 VAL A CA 1
ATOM 1061 C C . VAL A 1 235 ? 37.523 -20.412 12.378 1.00 13.43 235 VAL A C 1
ATOM 1062 O O . VAL A 1 235 ? 36.419 -20.195 11.822 1.00 13.24 235 VAL A O 1
ATOM 1066 N N . ILE A 1 236 ? 38.703 -20.399 11.766 1.00 12.82 236 ILE A N 1
ATOM 1067 C CA . ILE A 1 236 ? 38.872 -20.253 10.301 1.00 11.37 236 ILE A CA 1
ATOM 1068 C C . ILE A 1 236 ? 39.489 -21.557 9.822 1.00 11.36 236 ILE A C 1
ATOM 1069 O O . ILE A 1 236 ? 40.587 -21.905 10.245 1.00 11.46 236 ILE A O 1
ATOM 1074 N N . SER A 1 237 ? 38.816 -22.206 8.878 1.00 11.62 237 SER A N 1
ATOM 1075 C CA . SER A 1 237 ? 39.263 -23.486 8.291 1.00 10.50 237 SER A CA 1
ATOM 1076 C C . SER A 1 237 ? 39.043 -23.407 6.767 1.00 10.34 237 SER A C 1
ATOM 1077 O O . SER A 1 237 ? 38.247 -22.566 6.265 1.00 9.69 237 SER A O 1
ATOM 1080 N N . GLU A 1 238 ? 39.608 -24.365 6.074 1.00 10.91 238 GLU A N 1
ATOM 1081 C CA . GLU A 1 238 ? 39.443 -24.532 4.615 1.00 12.16 238 GLU A CA 1
ATOM 1082 C C . GLU A 1 238 ? 37.979 -24.817 4.278 1.00 12.56 238 GLU A C 1
ATOM 1083 O O . GLU A 1 238 ? 37.382 -25.611 4.974 1.00 12.36 238 GLU A O 1
ATOM 1089 N N . TRP A 1 239 ? 37.419 -24.128 3.311 1.00 12.33 239 TRP A N 1
ATOM 1090 C CA . TRP A 1 239 ? 36.044 -24.356 2.843 1.00 12.65 239 TRP A CA 1
ATOM 1091 C C . TRP A 1 239 ? 35.985 -25.754 2.246 1.00 13.86 239 TRP A C 1
ATOM 1092 O O . TRP A 1 239 ? 36.878 -26.091 1.484 1.00 13.04 239 TRP A O 1
ATOM 1103 N N . MET A 1 240 ? 34.979 -26.506 2.604 1.00 13.96 240 MET A N 1
ATOM 1104 C CA . MET A 1 240 ? 34.771 -27.875 2.077 1.00 16.17 240 MET A CA 1
ATOM 1105 C C . MET A 1 240 ? 33.662 -27.766 1.040 1.00 17.11 240 MET A C 1
ATOM 1106 O O . MET A 1 240 ? 32.516 -27.480 1.441 1.00 15.18 240 MET A O 1
ATOM 1111 N N . GLU A 1 241 ? 33.976 -27.981 -0.237 1.00 16.96 241 GLU A N 1
ATOM 1112 C CA . GLU A 1 241 ? 33.016 -27.855 -1.355 1.00 22.82 241 GLU A CA 1
ATOM 1113 C C . GLU A 1 241 ? 32.474 -29.244 -1.750 1.00 22.88 241 GLU A C 1
ATOM 1114 O O . GLU A 1 241 ? 33.226 -30.074 -2.253 1.00 32.17 241 GLU A O 1
ATOM 1120 N N . GLY A 1 242 ? 31.195 -29.453 -1.639 1.00 18.37 242 GLY A N 1
ATOM 1121 C CA . GLY A 1 242 ? 30.602 -30.785 -1.875 1.00 15.95 242 GLY A CA 1
ATOM 1122 C C . GLY A 1 242 ? 29.122 -30.693 -1.621 1.00 14.81 242 GLY A C 1
ATOM 1123 O O . GLY A 1 242 ? 28.614 -29.584 -1.320 1.00 16.89 242 GLY A O 1
ATOM 1124 N N . ILE A 1 243 ? 28.413 -31.776 -1.833 1.00 12.93 243 ILE A N 1
ATOM 1125 C CA . ILE A 1 243 ? 26.935 -31.762 -1.674 1.00 12.25 243 ILE A CA 1
ATOM 1126 C C . ILE A 1 243 ? 26.630 -32.102 -0.238 1.00 11.32 243 ILE A C 1
ATOM 1127 O O . ILE A 1 243 ? 27.129 -33.097 0.281 1.00 10.70 243 ILE A O 1
ATOM 1132 N N . PRO A 1 244 ? 25.882 -31.241 0.485 1.00 11.56 244 PRO A N 1
ATOM 1133 C CA . PRO A 1 244 ? 25.583 -31.530 1.882 1.00 11.93 244 PRO A CA 1
ATOM 1134 C C . PRO A 1 244 ? 24.868 -32.896 2.023 1.00 10.11 244 PRO A C 1
ATOM 1135 O O . PRO A 1 244 ? 24.084 -33.203 1.181 1.00 11.52 244 PRO A O 1
ATOM 1139 N N . MET A 1 245 ? 25.204 -33.671 3.037 1.00 10.43 245 MET A N 1
ATOM 1140 C CA . MET A 1 245 ? 24.498 -34.951 3.294 1.00 12.58 245 MET A CA 1
ATOM 1141 C C . MET A 1 245 ? 22.991 -34.709 3.360 1.00 12.45 245 MET A C 1
ATOM 1142 O O . MET A 1 245 ? 22.225 -35.597 2.923 1.00 13.78 245 MET A O 1
ATOM 1147 N N . SER A 1 246 ? 22.534 -33.585 3.886 1.00 13.53 246 SER A N 1
ATOM 1148 C CA . SER A 1 246 ? 21.083 -33.289 4.020 1.00 14.37 246 SER A CA 1
ATOM 1149 C C . SER A 1 246 ? 20.446 -33.242 2.633 1.00 14.45 246 SER A C 1
ATOM 1150 O O . SER A 1 246 ? 19.267 -33.638 2.476 1.00 14.63 246 SER A O 1
ATOM 1153 N N . VAL A 1 247 ? 21.165 -32.719 1.630 1.00 13.17 247 VAL A N 1
ATOM 1154 C CA . VAL A 1 247 ? 20.680 -32.688 0.221 1.00 13.47 247 VAL A CA 1
ATOM 1155 C C . VAL A 1 247 ? 20.586 -34.126 -0.306 1.00 12.08 247 VAL A C 1
ATOM 1156 O O . VAL A 1 247 ? 19.559 -34.450 -0.940 1.00 14.45 247 VAL A O 1
ATOM 1160 N N . ILE A 1 248 ? 21.563 -34.974 -0.021 1.00 11.25 248 ILE A N 1
ATOM 1161 C CA . ILE A 1 248 ? 21.606 -36.385 -0.508 1.00 11.59 248 ILE A CA 1
ATOM 1162 C C . ILE A 1 248 ? 20.456 -37.180 0.156 1.00 12.42 248 ILE A C 1
ATOM 1163 O O . ILE A 1 248 ? 19.803 -37.960 -0.554 1.00 14.08 248 ILE A O 1
ATOM 1168 N N . ILE A 1 249 ? 20.180 -36.947 1.438 1.00 11.93 249 ILE A N 1
ATOM 1169 C CA . ILE A 1 249 ? 19.030 -37.599 2.124 1.00 13.24 249 ILE A CA 1
ATOM 1170 C C . ILE A 1 249 ? 17.743 -37.251 1.367 1.00 14.07 249 ILE A C 1
ATOM 1171 O O . ILE A 1 249 ? 16.859 -38.107 1.234 1.00 14.79 249 ILE A O 1
ATOM 1176 N N . ARG A 1 250 ? 17.592 -36.007 0.953 1.00 15.78 250 ARG A N 1
ATOM 1177 C CA . ARG A 1 250 ? 16.324 -35.541 0.334 1.00 18.27 250 ARG A CA 1
ATOM 1178 C C . ARG A 1 250 ? 16.274 -35.974 -1.135 1.00 19.54 250 ARG A C 1
ATOM 1179 O O . ARG A 1 250 ? 15.193 -36.405 -1.574 1.00 18.36 250 ARG A O 1
ATOM 1187 N N . GLU A 1 251 ? 17.353 -35.845 -1.921 1.00 15.60 251 GLU A N 1
ATOM 1188 C CA . GLU A 1 251 ? 17.239 -35.940 -3.398 1.00 17.37 251 GLU A CA 1
ATOM 1189 C C . GLU A 1 251 ? 18.491 -36.561 -4.027 1.00 15.58 251 GLU A C 1
ATOM 1190 O O . GLU A 1 251 ? 18.826 -36.298 -5.225 1.00 15.86 251 GLU A O 1
ATOM 1196 N N . GLY A 1 252 ? 19.191 -37.417 -3.283 1.00 13.16 252 GLY A N 1
ATOM 1197 C CA . GLY A 1 252 ? 20.391 -38.116 -3.768 1.00 12.84 252 GLY A CA 1
ATOM 1198 C C . GLY A 1 252 ? 20.036 -39.229 -4.739 1.00 12.48 252 GLY A C 1
ATOM 1199 O O . GLY A 1 252 ? 18.950 -39.810 -4.565 1.00 12.89 252 GLY A O 1
ATOM 1200 N N . THR A 1 253 ? 20.910 -39.530 -5.693 1.00 12.59 253 THR A N 1
ATOM 1201 C CA . THR A 1 253 ? 20.846 -40.829 -6.440 1.00 13.93 253 THR A CA 1
ATOM 1202 C C . THR A 1 253 ? 21.082 -41.963 -5.467 1.00 12.73 253 THR A C 1
ATOM 1203 O O . THR A 1 253 ? 21.639 -41.783 -4.369 1.00 11.79 253 THR A O 1
ATOM 1207 N N . PRO A 1 254 ? 20.648 -43.199 -5.800 1.00 12.79 254 PRO A N 1
ATOM 1208 C CA . PRO A 1 254 ? 20.984 -44.320 -4.939 1.00 13.01 254 PRO A CA 1
ATOM 1209 C C . PRO A 1 254 ? 22.494 -44.433 -4.712 1.00 13.60 254 PRO A C 1
ATOM 1210 O O . PRO A 1 254 ? 22.924 -44.792 -3.592 1.00 13.86 254 PRO A O 1
ATOM 1214 N N . GLU A 1 255 ? 23.269 -44.183 -5.758 1.00 13.55 255 GLU A N 1
ATOM 1215 C CA . GLU A 1 255 ? 24.752 -44.262 -5.674 1.00 14.21 255 GLU A CA 1
ATOM 1216 C C . GLU A 1 255 ? 25.291 -43.257 -4.637 1.00 12.85 255 GLU A C 1
ATOM 1217 O O . GLU A 1 255 ? 26.155 -43.666 -3.872 1.00 12.08 255 GLU A O 1
ATOM 1223 N N . GLN A 1 256 ? 24.824 -42.018 -4.643 1.00 12.71 256 GLN A N 1
ATOM 1224 C CA . GLN A 1 256 ? 25.263 -40.963 -3.702 1.00 12.18 256 GLN A CA 1
ATOM 1225 C 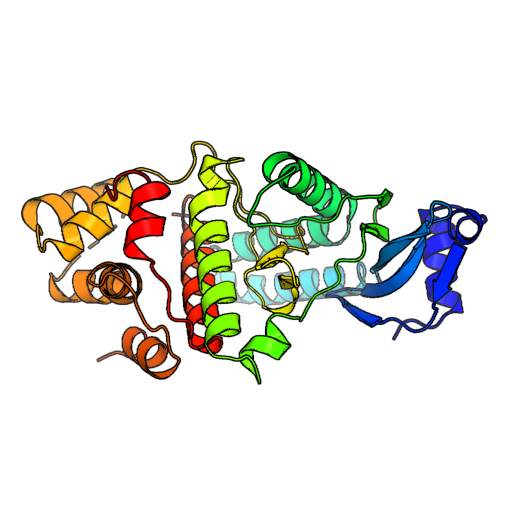C . GLN A 1 256 ? 24.848 -41.325 -2.267 1.00 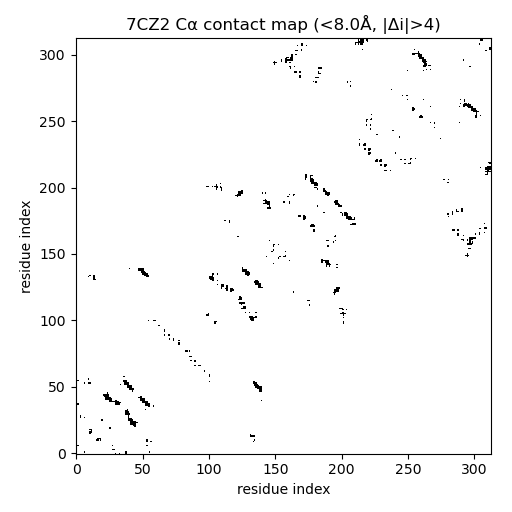11.58 256 GLN A C 1
ATOM 1226 O O . GLN A 1 256 ? 25.633 -41.147 -1.297 1.00 9.95 256 GLN A O 1
ATOM 1232 N N . ARG A 1 257 ? 23.627 -41.811 -2.115 1.00 10.81 257 ARG A N 1
ATOM 1233 C CA . ARG A 1 257 ? 23.106 -42.253 -0.806 1.00 11.14 257 ARG A CA 1
ATOM 1234 C C . ARG A 1 257 ? 23.977 -43.380 -0.272 1.00 12.01 257 ARG A C 1
ATOM 1235 O O . ARG A 1 257 ? 24.377 -43.339 0.906 1.00 11.49 257 ARG A O 1
ATOM 1243 N N . ASP A 1 258 ? 24.222 -44.403 -1.106 1.00 12.92 258 ASP A N 1
ATOM 1244 C CA . ASP A 1 258 ? 25.010 -45.579 -0.695 1.00 12.49 258 ASP A CA 1
ATOM 1245 C C . ASP A 1 258 ? 26.431 -45.121 -0.302 1.00 13.39 258 ASP A C 1
ATOM 1246 O O . ASP A 1 258 ? 26.963 -45.543 0.764 1.00 13.31 258 ASP A O 1
ATOM 1251 N N . LEU A 1 259 ? 27.022 -44.231 -1.088 1.00 11.81 259 LEU A N 1
ATOM 1252 C CA . LEU A 1 259 ? 28.405 -43.805 -0.815 1.00 13.33 259 LEU A CA 1
ATOM 1253 C C . LEU A 1 259 ? 28.426 -43.080 0.533 1.00 12.27 259 LEU A C 1
ATOM 1254 O O . LEU A 1 259 ? 29.340 -43.349 1.322 1.00 13.25 259 LEU A O 1
ATOM 1259 N N . MET A 1 260 ? 27.474 -42.214 0.812 1.00 13.12 260 MET A N 1
ATOM 1260 C CA . MET A 1 260 ? 27.518 -41.416 2.059 1.00 13.37 260 MET A CA 1
ATOM 1261 C C . MET A 1 260 ? 27.260 -42.331 3.263 1.00 13.31 260 MET A C 1
ATOM 1262 O O . MET A 1 260 ? 27.924 -42.157 4.275 1.00 12.07 260 MET A O 1
ATOM 1267 N N . GLY A 1 261 ? 26.435 -43.369 3.120 1.00 13.49 261 GLY A N 1
ATOM 1268 C CA . GLY A 1 261 ? 26.239 -44.311 4.224 1.00 12.99 261 GLY A CA 1
ATOM 1269 C C . GLY A 1 261 ? 27.469 -45.142 4.434 1.00 12.78 261 GLY A C 1
ATOM 1270 O O . GLY A 1 261 ? 27.765 -45.449 5.603 1.00 14.26 261 GLY A O 1
ATOM 1271 N N . THR A 1 262 ? 28.156 -45.515 3.361 1.00 12.84 262 THR A N 1
ATOM 1272 C CA . THR A 1 262 ? 29.333 -46.402 3.405 1.00 14.54 262 THR A CA 1
ATOM 1273 C C . THR A 1 262 ? 30.472 -45.616 4.051 1.00 15.30 262 THR A C 1
ATOM 1274 O O . THR A 1 262 ? 31.221 -46.170 4.866 1.00 13.76 262 THR A O 1
ATOM 1278 N N . ARG A 1 263 ? 30.589 -44.340 3.664 1.00 13.53 263 ARG A N 1
ATOM 1279 C CA . ARG A 1 263 ? 31.653 -43.492 4.251 1.00 12.83 263 ARG A CA 1
ATOM 1280 C C . ARG A 1 263 ? 31.383 -43.281 5.748 1.00 11.74 263 ARG A C 1
ATOM 1281 O O . ARG A 1 263 ? 32.344 -43.364 6.542 1.00 13.91 263 ARG A O 1
ATOM 1289 N N . LEU A 1 264 ? 30.149 -42.979 6.141 1.00 12.18 264 LEU A N 1
ATOM 1290 C CA . LEU A 1 264 ? 29.812 -42.674 7.538 1.00 14.04 264 LEU A CA 1
ATOM 1291 C C . LEU A 1 264 ? 30.078 -43.928 8.370 1.00 14.91 264 LEU A C 1
ATOM 1292 O O . LEU A 1 264 ? 30.675 -43.820 9.462 1.00 15.55 264 LEU A O 1
ATOM 1297 N N . THR A 1 265 ? 29.727 -45.094 7.836 1.00 15.93 265 THR A N 1
ATOM 1298 C CA . THR A 1 265 ? 30.006 -46.388 8.498 1.00 15.53 265 THR A CA 1
ATOM 1299 C C . THR A 1 265 ? 31.504 -46.552 8.708 1.00 15.37 265 THR A C 1
ATOM 1300 O O . THR A 1 265 ? 31.880 -46.837 9.881 1.00 18.58 265 THR A O 1
ATOM 1304 N N . GLU A 1 266 ? 32.323 -46.343 7.689 1.00 14.33 266 GLU A N 1
ATOM 1305 C CA . GLU A 1 266 ? 33.799 -46.473 7.755 1.00 16.57 266 GLU A CA 1
ATOM 1306 C C . GLU A 1 266 ? 34.375 -45.436 8.753 1.00 16.71 266 GLU A C 1
ATOM 1307 O O . GLU A 1 266 ? 35.265 -45.835 9.531 1.00 16.94 266 GLU A O 1
ATOM 1313 N N . LEU A 1 267 ? 33.848 -44.201 8.803 1.00 16.56 267 LEU A N 1
ATOM 1314 C CA . LEU A 1 267 ? 34.321 -43.158 9.775 1.00 15.72 267 LEU A CA 1
ATOM 1315 C C . LEU A 1 267 ? 34.072 -43.622 11.215 1.00 16.53 267 LEU A C 1
ATOM 1316 O O . LEU A 1 267 ? 34.975 -43.511 12.093 1.00 17.87 267 LEU A O 1
ATOM 1321 N N . THR A 1 268 ? 32.868 -44.092 11.466 1.00 15.75 268 THR A N 1
ATOM 1322 C CA . THR A 1 268 ? 32.371 -44.494 12.792 1.00 17.54 268 THR A CA 1
ATOM 1323 C C . THR A 1 268 ? 33.186 -45.705 13.257 1.00 19.13 268 THR A C 1
ATOM 1324 O O . THR A 1 268 ? 33.707 -45.659 14.383 1.00 19.23 268 THR A O 1
ATOM 1328 N N . PHE A 1 269 ? 33.318 -46.749 12.438 1.00 19.84 269 PHE A N 1
ATOM 1329 C CA . PHE A 1 269 ? 34.038 -47.999 12.815 1.00 20.04 269 PHE A CA 1
ATOM 1330 C C . PHE A 1 269 ? 35.562 -47.805 12.862 1.00 22.97 269 PHE A C 1
ATOM 1331 O O . PHE A 1 269 ? 36.206 -48.510 13.647 1.00 24.64 269 PHE A O 1
ATOM 1339 N N . GLY A 1 270 ? 36.137 -46.919 12.040 1.00 20.27 270 GLY A N 1
ATOM 1340 C CA . GLY A 1 270 ? 37.584 -46.849 11.764 1.00 21.11 270 GLY A CA 1
ATOM 1341 C C . GLY A 1 270 ? 38.334 -45.822 12.621 1.00 20.12 270 GLY A C 1
ATOM 1342 O O . GLY A 1 270 ? 39.556 -45.999 12.834 1.00 19.01 270 GLY A O 1
ATOM 1343 N N . ALA A 1 271 ? 37.670 -44.745 13.034 1.00 17.05 271 ALA A N 1
ATOM 1344 C CA . ALA A 1 271 ? 38.330 -43.601 13.703 1.00 18.89 271 ALA A CA 1
ATOM 1345 C C . ALA A 1 271 ? 38.988 -44.100 14.992 1.00 18.95 271 ALA A C 1
ATOM 1346 O O . ALA A 1 271 ? 40.117 -43.734 15.287 1.00 18.49 271 ALA A O 1
ATOM 1348 N N . PRO A 1 272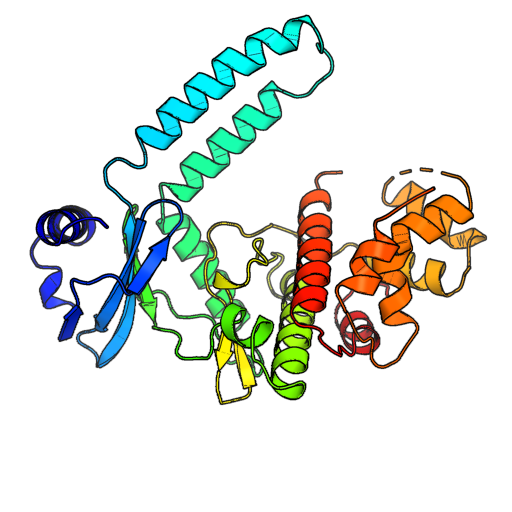 ? 38.349 -44.958 15.805 1.00 20.54 272 PRO A N 1
ATOM 1349 C CA . PRO A 1 272 ? 39.000 -45.402 17.041 1.00 22.89 272 PRO A CA 1
ATOM 1350 C C . PRO A 1 272 ? 40.347 -46.111 16.846 1.00 26.47 272 PRO A C 1
ATOM 1351 O O . PRO A 1 272 ? 41.251 -45.809 17.590 1.00 27.79 272 PRO A O 1
ATOM 1355 N N . ALA A 1 273 ? 40.495 -46.980 15.840 1.00 27.13 273 ALA A N 1
ATOM 1356 C CA . ALA A 1 273 ? 41.796 -47.641 15.555 1.00 31.82 273 ALA A CA 1
ATOM 1357 C C . ALA A 1 273 ? 42.791 -46.592 15.068 1.00 32.80 273 ALA A C 1
ATOM 1358 O O . ALA A 1 273 ? 44.005 -46.730 15.273 1.00 33.82 273 ALA A O 1
ATOM 1360 N N . ARG A 1 274 ? 42.305 -45.552 14.408 1.00 30.13 274 ARG A N 1
ATOM 1361 C CA . ARG A 1 274 ? 43.241 -44.620 13.764 1.00 29.62 274 ARG A CA 1
ATOM 1362 C C . ARG A 1 274 ? 43.744 -43.551 14.736 1.00 28.68 274 ARG A C 1
ATOM 1363 O O . ARG A 1 274 ? 44.916 -43.223 14.612 1.00 33.43 274 ARG A O 1
ATOM 1371 N N . LEU A 1 275 ? 42.928 -43.002 15.633 1.00 26.83 275 LEU A N 1
ATOM 1372 C CA . LEU A 1 275 ? 43.424 -41.942 16.544 1.00 27.15 275 LEU A CA 1
ATOM 1373 C C . LEU A 1 275 ? 42.751 -42.020 17.914 1.00 26.46 275 LEU A C 1
ATOM 1374 O O . LEU A 1 275 ? 42.839 -41.047 18.670 1.00 28.05 275 LEU A O 1
ATOM 1379 N N . GLU A 1 276 ? 42.193 -43.174 18.260 1.00 27.01 276 GLU A N 1
ATOM 1380 C CA . GLU A 1 276 ? 41.601 -43.441 19.593 1.00 28.90 276 GLU A CA 1
ATOM 1381 C C . GLU A 1 276 ? 40.555 -42.392 19.924 1.00 26.82 276 GLU A C 1
ATOM 1382 O O . GLU A 1 276 ? 40.441 -42.006 21.102 1.00 24.84 276 GLU A O 1
ATOM 1388 N N . MET A 1 277 ? 39.757 -41.998 18.937 1.00 24.08 277 MET A N 1
ATOM 1389 C CA . MET A 1 277 ? 38.627 -41.076 19.158 1.00 23.38 277 MET A CA 1
ATOM 1390 C C . MET A 1 277 ? 37.544 -41.419 18.147 1.00 22.66 277 MET A C 1
ATOM 1391 O O . MET A 1 277 ? 37.851 -42.061 17.138 1.00 28.06 277 MET A O 1
ATOM 1396 N N . MET A 1 278 ? 36.337 -40.992 18.425 1.00 22.99 278 MET A N 1
ATOM 1397 C CA . MET A 1 278 ? 35.275 -40.981 17.400 1.00 22.79 278 MET A CA 1
ATOM 1398 C C . MET A 1 278 ? 34.894 -39.535 17.146 1.00 19.89 278 MET A C 1
ATOM 1399 O O . MET A 1 278 ? 34.846 -38.722 18.099 1.00 18.46 278 MET A O 1
ATOM 1404 N N . HIS A 1 279 ? 34.482 -39.254 15.921 1.00 18.17 279 HIS A N 1
ATOM 1405 C CA . HIS A 1 279 ? 33.718 -38.033 15.628 1.00 17.82 279 HIS A CA 1
ATOM 1406 C C . HIS A 1 279 ? 32.422 -38.249 16.388 1.00 19.17 279 HIS A C 1
ATOM 1407 O O . HIS A 1 279 ? 31.898 -39.368 16.330 1.00 26.19 279 HIS A O 1
ATOM 1414 N N . GLY A 1 280 ? 31.961 -37.280 17.132 1.00 20.49 280 GLY A N 1
ATOM 1415 C CA . GLY A 1 280 ? 30.971 -37.620 18.159 1.00 21.82 280 GLY A CA 1
ATOM 1416 C C . GLY A 1 280 ? 29.630 -37.035 17.810 1.00 21.27 280 GLY A C 1
ATOM 1417 O O . GLY A 1 280 ? 28.833 -36.884 18.698 1.00 20.07 280 GLY A O 1
ATOM 1418 N N . ASP A 1 281 ? 29.435 -36.614 16.571 1.00 18.31 281 ASP A N 1
ATOM 1419 C CA . ASP A 1 281 ? 28.171 -35.961 16.168 1.00 17.51 281 ASP A CA 1
ATOM 1420 C C . ASP A 1 281 ? 27.809 -36.385 14.750 1.00 20.78 281 ASP A C 1
ATOM 1421 O O . ASP A 1 281 ? 28.221 -35.705 13.752 1.00 15.76 281 ASP A O 1
ATOM 1426 N N . ALA A 1 282 ? 26.985 -37.418 14.629 1.00 21.94 282 ALA A N 1
ATOM 1427 C CA . ALA A 1 282 ? 26.569 -37.964 13.314 1.00 24.85 282 ALA A CA 1
ATOM 1428 C C . ALA A 1 282 ? 25.495 -37.132 12.585 1.00 26.22 282 ALA A C 1
ATOM 1429 O O . ALA A 1 282 ? 24.937 -37.599 11.544 1.00 41.40 282 ALA A O 1
ATOM 1431 N N . HIS A 1 283 ? 25.252 -35.887 12.937 1.00 22.78 283 HIS A N 1
ATOM 1432 C CA . HIS A 1 283 ? 24.206 -35.080 12.291 1.00 20.83 283 HIS A CA 1
ATOM 1433 C C . HIS A 1 283 ? 24.596 -34.803 10.835 1.00 19.17 283 HIS A C 1
ATOM 1434 O O . HIS A 1 283 ? 25.766 -34.483 10.560 1.00 15.07 283 HIS A O 1
ATOM 1441 N N . PRO A 1 284 ? 23.626 -34.788 9.897 1.00 17.38 284 PRO A N 1
ATOM 1442 C CA . PRO A 1 284 ? 23.926 -34.567 8.483 1.00 15.12 284 PRO A CA 1
ATOM 1443 C C . PRO A 1 284 ? 24.589 -33.228 8.130 1.00 14.93 284 PRO A C 1
ATOM 1444 O O . PRO A 1 284 ? 25.228 -33.146 7.097 1.00 12.44 284 PRO A O 1
ATOM 1448 N N . GLY A 1 285 ? 24.426 -32.206 8.959 1.00 13.80 285 GLY A N 1
ATOM 1449 C CA . GLY A 1 285 ? 25.053 -30.902 8.712 1.00 13.02 285 GLY A CA 1
ATOM 1450 C C . GLY A 1 285 ? 26.563 -31.011 8.796 1.00 11.33 285 GLY A C 1
ATOM 1451 O O . GLY A 1 285 ? 27.223 -30.023 8.378 1.00 12.52 285 GLY A O 1
ATOM 1452 N N . ASN A 1 286 ? 27.124 -32.096 9.299 1.00 10.87 286 ASN A N 1
ATOM 1453 C CA . ASN A 1 286 ? 28.596 -32.246 9.548 1.00 11.43 286 ASN A CA 1
ATOM 1454 C C . ASN A 1 286 ? 29.303 -32.927 8.375 1.00 11.39 286 ASN A C 1
ATOM 1455 O O . ASN A 1 286 ? 30.525 -33.194 8.494 1.00 9.86 286 ASN A O 1
ATOM 1460 N N . PHE A 1 287 ? 28.551 -33.250 7.329 1.00 11.61 287 PHE A N 1
ATOM 1461 C CA . PHE A 1 287 ? 29.082 -34.082 6.284 1.00 11.91 287 PHE A CA 1
ATOM 1462 C C . PHE A 1 287 ? 28.710 -33.589 4.897 1.00 11.78 287 PHE A C 1
ATOM 1463 O O . PHE A 1 287 ? 27.713 -33.020 4.708 1.00 12.79 287 PHE A O 1
ATOM 1471 N N . MET A 1 288 ? 29.582 -33.866 3.967 1.00 13.02 288 MET A N 1
ATOM 1472 C CA . MET A 1 288 ? 29.278 -33.677 2.578 1.00 13.87 288 MET A CA 1
ATOM 1473 C C . MET A 1 288 ? 29.957 -34.629 1.594 1.00 11.60 288 MET A C 1
ATOM 1474 O O . MET A 1 288 ? 30.895 -35.229 1.898 1.00 12.19 288 MET A O 1
ATOM 1479 N N . LEU A 1 289 ? 29.382 -34.717 0.422 1.00 10.29 289 LEU A N 1
ATOM 1480 C CA . LEU A 1 289 ? 29.882 -35.593 -0.620 1.00 11.13 289 LEU A CA 1
ATOM 1481 C C . LEU A 1 289 ? 30.677 -34.811 -1.668 1.00 10.14 289 LEU A C 1
ATOM 1482 O O . LEU A 1 289 ? 30.134 -34.054 -2.377 1.00 9.57 289 LEU A O 1
ATOM 1487 N N . LEU A 1 290 ? 31.972 -35.069 -1.693 1.00 11.96 290 LEU A N 1
ATOM 1488 C CA . LEU A 1 290 ? 32.902 -34.402 -2.635 1.00 12.88 290 LEU A CA 1
ATOM 1489 C C . LEU A 1 290 ? 32.808 -35.127 -3.966 1.00 13.60 290 LEU A C 1
ATOM 1490 O O . LEU A 1 290 ? 32.585 -36.326 -4.027 1.00 13.62 290 LEU A O 1
ATOM 1495 N N . PRO A 1 291 ? 33.049 -34.411 -5.074 1.00 16.87 291 PRO A N 1
ATOM 1496 C CA . PRO A 1 291 ? 32.941 -35.021 -6.396 1.00 17.34 291 PRO A CA 1
ATOM 1497 C C . PRO A 1 291 ? 33.952 -36.134 -6.675 1.00 17.15 291 PRO A C 1
ATOM 1498 O O . PRO A 1 291 ? 33.681 -36.917 -7.566 1.00 17.95 291 PRO A O 1
ATOM 1502 N N . ASP A 1 292 ? 35.072 -36.195 -5.946 1.00 14.15 292 ASP A N 1
ATOM 1503 C CA . ASP A 1 292 ? 36.063 -37.280 -6.146 1.00 14.88 292 ASP A CA 1
ATOM 1504 C C . ASP A 1 292 ? 35.641 -38.547 -5.409 1.00 14.11 292 ASP A C 1
ATOM 1505 O O . ASP A 1 292 ? 36.330 -39.512 -5.580 1.00 17.53 292 ASP A O 1
ATOM 1510 N N . GLY A 1 293 ? 34.558 -38.504 -4.628 1.00 13.64 293 GLY A N 1
ATOM 1511 C CA . GLY A 1 293 ? 33.982 -39.622 -3.863 1.00 15.54 293 GLY A CA 1
ATOM 1512 C C . GLY A 1 293 ? 34.338 -39.592 -2.386 1.00 14.20 293 GLY A C 1
ATOM 1513 O O . GLY A 1 293 ? 33.908 -40.487 -1.621 1.00 14.60 293 GLY A O 1
ATOM 1514 N N . ARG A 1 294 ? 35.197 -38.667 -1.967 1.00 12.38 294 ARG A N 1
ATOM 1515 C CA . ARG A 1 294 ? 35.491 -38.533 -0.524 1.00 11.40 294 ARG A CA 1
ATOM 1516 C C . ARG A 1 294 ? 34.275 -37.978 0.231 1.00 10.23 294 ARG A C 1
ATOM 1517 O O . ARG A 1 294 ? 33.486 -37.181 -0.300 1.00 9.85 294 ARG A O 1
ATOM 1525 N N . MET A 1 295 ? 34.174 -38.342 1.498 1.00 10.33 295 MET A N 1
ATOM 1526 C CA . MET A 1 295 ? 33.244 -37.650 2.397 1.00 11.15 295 MET A CA 1
ATOM 1527 C C . MET A 1 295 ? 34.012 -36.597 3.182 1.00 9.87 295 MET A C 1
ATOM 1528 O O . MET A 1 295 ? 35.081 -36.896 3.739 1.00 10.26 295 MET A O 1
ATOM 1533 N N . GLY A 1 296 ? 33.521 -35.372 3.079 1.00 9.69 296 GLY A N 1
ATOM 1534 C CA . GLY A 1 296 ? 34.025 -34.220 3.834 1.00 10.15 296 GLY A CA 1
ATOM 1535 C C . GLY A 1 296 ? 33.422 -34.264 5.210 1.00 9.01 296 GLY A C 1
ATOM 1536 O O . GLY A 1 296 ? 32.226 -34.584 5.329 1.00 8.57 296 GLY A O 1
ATOM 1537 N N . VAL A 1 297 ? 34.258 -34.065 6.220 1.00 10.06 297 VAL A N 1
ATOM 1538 C CA . VAL A 1 297 ? 33.867 -34.192 7.644 1.00 10.25 297 VAL A CA 1
ATOM 1539 C C . VAL A 1 297 ? 34.231 -32.888 8.359 1.00 10.00 297 VAL A C 1
ATOM 1540 O O . VAL A 1 297 ? 35.443 -32.544 8.346 1.00 8.97 297 VAL A O 1
ATOM 1544 N N . ILE A 1 298 ? 33.225 -32.221 8.911 1.00 9.73 298 ILE A N 1
ATOM 1545 C CA . ILE A 1 298 ? 33.421 -30.954 9.651 1.00 10.59 298 ILE A CA 1
ATOM 1546 C C . ILE A 1 298 ? 32.831 -31.113 11.051 1.00 12.19 298 ILE A C 1
ATOM 1547 O O . ILE A 1 298 ? 32.177 -32.158 11.335 1.00 11.67 298 ILE A O 1
ATOM 1552 N N . ASP A 1 299 ? 33.006 -30.069 11.861 1.00 12.05 299 ASP A N 1
ATOM 1553 C CA . ASP A 1 299 ? 32.449 -29.933 13.240 1.00 13.15 299 ASP A CA 1
ATOM 1554 C C . ASP A 1 299 ? 33.097 -30.943 14.182 1.00 14.22 299 ASP A C 1
ATOM 1555 O O . ASP A 1 299 ? 32.607 -32.076 14.279 1.00 11.94 299 ASP A O 1
ATOM 1560 N N . PHE A 1 300 ? 34.170 -30.559 14.884 1.00 11.79 300 PHE A N 1
ATOM 1561 C CA . PHE A 1 300 ? 34.878 -31.461 15.817 1.00 13.36 300 PHE A CA 1
ATOM 1562 C C . PHE A 1 300 ? 34.643 -30.942 17.249 1.00 13.34 300 PHE A C 1
ATOM 1563 O O . PHE A 1 300 ? 35.434 -31.269 18.090 1.00 15.77 300 PHE A O 1
ATOM 1571 N N . GLY A 1 301 ? 33.540 -30.247 17.487 1.00 14.75 301 GLY A N 1
ATOM 1572 C CA . GLY A 1 301 ? 33.168 -29.792 18.834 1.00 16.35 301 GLY A CA 1
ATOM 1573 C C . GLY A 1 301 ? 32.886 -30.936 19.797 1.00 18.92 301 GLY A C 1
ATOM 1574 O O . GLY A 1 301 ? 33.082 -30.707 21.032 1.00 19.50 301 GLY A O 1
ATOM 1575 N N . ALA A 1 302 ? 32.500 -32.123 19.301 1.00 17.11 302 ALA A N 1
ATOM 1576 C CA . ALA A 1 302 ? 31.975 -33.210 20.162 1.00 21.76 302 ALA A CA 1
ATOM 1577 C C . ALA A 1 302 ? 32.645 -34.561 19.966 1.00 26.82 302 ALA A C 1
ATOM 1578 O O . ALA A 1 302 ? 31.898 -35.539 20.050 1.00 38.83 302 ALA A O 1
ATOM 1580 N N . VAL A 1 303 ? 33.965 -34.649 19.941 1.00 25.71 303 VAL A N 1
ATOM 1581 C CA . VAL A 1 303 ? 34.695 -35.939 19.766 1.00 27.27 303 VAL A CA 1
ATOM 1582 C C . VAL A 1 303 ? 34.607 -36.813 21.024 1.00 29.39 303 VAL A C 1
ATOM 1583 O O . VAL A 1 303 ? 34.572 -36.289 22.149 1.00 29.92 303 VAL A O 1
ATOM 1587 N N . ALA A 1 304 ? 34.608 -38.132 20.841 1.00 29.24 304 ALA A N 1
ATOM 1588 C CA . ALA A 1 304 ? 34.528 -39.126 21.936 1.00 29.54 304 ALA A CA 1
ATOM 1589 C C . ALA A 1 304 ? 35.864 -39.849 22.090 1.00 32.01 304 ALA A C 1
ATOM 1590 O O . ALA A 1 304 ? 36.337 -40.524 21.173 1.00 27.07 304 ALA A O 1
ATOM 1592 N N . PRO A 1 305 ? 36.548 -39.764 23.257 1.00 34.88 305 PRO A N 1
ATOM 1593 C CA . PRO A 1 305 ? 37.817 -40.464 23.417 1.00 31.38 305 PRO A CA 1
ATOM 1594 C C . PRO A 1 305 ? 37.519 -41.961 23.591 1.00 32.02 305 PRO A C 1
ATOM 1595 O O . PRO A 1 305 ? 36.535 -42.277 24.227 1.00 36.32 305 PRO A O 1
ATOM 1599 N N . LEU A 1 306 ? 38.346 -42.819 22.997 1.00 30.85 306 LEU A N 1
ATOM 1600 C CA . LEU A 1 306 ? 38.235 -44.291 23.054 1.00 32.31 306 LEU A CA 1
ATOM 1601 C C . LEU A 1 306 ? 39.644 -44.858 23.077 1.00 31.31 306 LEU A C 1
ATOM 1602 O O . LEU A 1 306 ? 40.068 -45.571 22.167 1.00 36.03 306 LEU A O 1
ATOM 1607 N N . PRO A 1 307 ? 40.430 -44.557 24.139 1.00 35.45 307 PRO A N 1
ATOM 1608 C CA . PRO A 1 307 ? 41.823 -45.008 24.216 1.00 34.77 307 PRO A CA 1
ATOM 1609 C C . PRO A 1 307 ? 41.887 -46.540 24.098 1.00 33.20 307 PRO A C 1
ATOM 1610 O O . PRO A 1 307 ? 41.011 -47.167 24.600 1.00 33.56 307 PRO A O 1
ATOM 1614 N N . GLY A 1 308 ? 42.868 -47.057 23.356 1.00 37.88 308 GLY A N 1
ATOM 1615 C CA . GLY A 1 308 ? 42.995 -48.478 22.988 1.00 41.41 308 GLY A CA 1
ATOM 1616 C C . GLY A 1 308 ? 41.993 -48.900 21.921 1.00 46.99 308 GLY A C 1
ATOM 1617 O O . GLY A 1 308 ? 42.069 -50.070 21.481 1.00 45.41 308 GLY A O 1
ATOM 1618 N N . GLY A 1 309 ? 41.088 -48.006 21.505 1.00 39.80 309 GLY A N 1
ATOM 1619 C CA . GLY A 1 309 ? 40.101 -48.307 20.451 1.00 42.10 309 GLY A CA 1
ATOM 1620 C C . GLY A 1 309 ? 38.955 -49.132 20.997 1.00 40.94 309 GLY A C 1
ATOM 1621 O O . GLY A 1 309 ? 38.885 -49.296 22.220 1.00 45.95 309 GLY A O 1
ATOM 1622 N N . PHE A 1 310 ? 38.072 -49.630 20.131 1.00 39.39 310 PHE A N 1
ATOM 1623 C CA . PHE A 1 310 ? 36.972 -50.544 20.519 1.00 39.51 310 PHE A CA 1
ATOM 1624 C C . PHE A 1 310 ? 37.553 -51.739 21.271 1.00 41.14 310 PHE A C 1
ATOM 1625 O O . PHE A 1 310 ? 38.582 -52.270 20.854 1.00 32.37 310 PHE A O 1
ATOM 1633 N N . PRO A 1 311 ? 36.907 -52.205 22.365 1.00 41.39 311 PRO A N 1
ATOM 1634 C CA . PRO A 1 311 ? 37.263 -53.485 22.987 1.00 43.81 311 PRO A CA 1
ATOM 1635 C C . PRO A 1 311 ? 36.817 -54.653 22.091 1.00 43.59 311 PRO A C 1
ATOM 1636 O O . PRO A 1 311 ? 35.676 -54.584 21.640 1.00 45.97 311 PRO A O 1
ATOM 1640 N N . THR A 1 312 ? 37.671 -55.676 21.894 1.00 45.45 312 THR A N 1
ATOM 1641 C CA . THR A 1 312 ? 37.420 -56.854 21.006 1.00 49.24 312 THR A CA 1
ATOM 1642 C C . THR A 1 312 ? 36.054 -57.461 21.345 1.00 48.13 312 THR A C 1
ATOM 1643 O O . THR A 1 312 ? 35.446 -58.096 20.446 1.00 50.98 312 THR A O 1
ATOM 1647 N N . SER A 1 313 ? 35.582 -57.226 22.569 1.00 44.96 313 SER A N 1
ATOM 1648 C CA . SER A 1 313 ? 34.304 -57.745 23.108 1.00 46.73 313 SER A CA 1
ATOM 1649 C C . SER A 1 313 ? 33.116 -57.271 22.260 1.00 46.81 313 SER A C 1
ATOM 1650 O O . SER A 1 313 ? 32.073 -57.972 22.267 1.00 46.17 313 SER A O 1
ATOM 1653 N N . LEU A 1 314 ? 33.232 -56.120 21.585 1.00 42.47 314 LEU A N 1
ATOM 1654 C CA . LEU A 1 314 ? 32.098 -55.544 20.803 1.00 42.98 314 LEU A CA 1
ATOM 1655 C C . LEU A 1 314 ? 31.877 -56.397 19.553 1.00 35.71 314 LEU A C 1
ATOM 1656 O O . LEU A 1 314 ? 30.757 -56.907 19.390 1.00 37.31 314 LEU A O 1
ATOM 1661 N N . GLY A 1 315 ? 32.932 -56.577 18.761 1.00 36.12 315 GLY A N 1
ATOM 1662 C CA . GLY A 1 315 ? 32.948 -57.430 17.554 1.00 40.58 315 GLY A CA 1
ATOM 1663 C C . GLY A 1 315 ? 32.638 -58.889 17.868 1.00 40.50 315 GLY A C 1
ATOM 1664 O O . GLY A 1 315 ? 31.860 -59.509 17.126 1.00 37.18 315 GLY A O 1
ATOM 1665 N N . GLU A 1 316 ? 33.251 -59.442 18.917 1.00 45.77 316 GLU A N 1
ATOM 1666 C CA . GLU A 1 316 ? 32.986 -60.836 19.385 1.00 42.88 316 GLU A CA 1
ATOM 1667 C C . GLU A 1 316 ? 31.477 -61.008 19.587 1.00 39.28 316 GLU A C 1
ATOM 1668 O O . GLU A 1 316 ? 30.915 -61.976 19.026 1.00 41.16 316 GLU A O 1
ATOM 1674 N N . THR A 1 317 ? 30.853 -60.064 20.303 1.00 34.94 317 THR A N 1
ATOM 1675 C CA . THR A 1 317 ? 29.440 -60.104 20.753 1.00 33.28 317 THR A CA 1
ATOM 1676 C C . THR A 1 317 ? 28.488 -60.173 19.555 1.00 39.89 317 THR A C 1
ATOM 1677 O O . THR A 1 317 ? 27.468 -60.897 19.640 1.00 41.50 317 THR A O 1
ATOM 1681 N N . ILE A 1 318 ? 28.767 -59.393 18.508 1.00 35.13 318 ILE A N 1
ATOM 1682 C CA . ILE A 1 318 ? 27.961 -59.411 17.255 1.00 31.65 318 ILE A CA 1
ATOM 1683 C C . ILE A 1 318 ? 28.258 -60.714 16.497 1.00 30.88 318 ILE A C 1
ATOM 1684 O O . ILE A 1 318 ? 27.288 -61.307 15.993 1.00 38.10 318 ILE A O 1
ATOM 1689 N N . ARG A 1 319 ? 29.527 -61.110 16.369 1.00 33.50 319 ARG A N 1
ATOM 1690 C CA . ARG A 1 319 ? 29.926 -62.367 15.673 1.00 39.91 319 ARG A CA 1
ATOM 1691 C C . ARG A 1 319 ? 29.192 -63.571 16.303 1.00 45.54 319 ARG A C 1
ATOM 1692 O O . ARG A 1 319 ? 28.626 -64.400 15.537 1.00 41.65 319 ARG A O 1
ATOM 1700 N N . LEU A 1 320 ? 29.178 -63.658 17.641 1.00 48.64 320 LEU A N 1
ATOM 1701 C CA . LEU A 1 320 ? 28.584 -64.811 18.388 1.00 48.10 320 LEU A CA 1
ATOM 1702 C C . LEU A 1 320 ? 27.055 -64.775 18.298 1.00 47.23 320 LEU A C 1
ATOM 1703 O O . LEU A 1 320 ? 26.452 -65.863 18.197 1.00 43.27 320 LEU A O 1
ATOM 1708 N N . ALA A 1 321 ? 26.446 -63.586 18.310 1.00 41.24 321 ALA A N 1
ATOM 1709 C CA . ALA A 1 321 ? 24.982 -63.417 18.218 1.00 37.93 321 ALA A CA 1
ATOM 1710 C C . ALA A 1 321 ? 24.495 -63.801 16.809 1.00 42.44 321 ALA A C 1
ATOM 1711 O O . ALA A 1 321 ? 23.457 -64.488 16.706 1.00 50.43 321 ALA A O 1
ATOM 1713 N N . ARG A 1 322 ? 25.197 -63.385 15.753 1.00 43.39 322 ARG A N 1
ATOM 1714 C CA . ARG A 1 322 ? 24.921 -63.843 14.361 1.00 44.84 322 ARG A CA 1
ATOM 1715 C C . ARG A 1 322 ? 24.935 -65.384 14.329 1.00 49.01 322 ARG A C 1
ATOM 1716 O O . ARG A 1 322 ? 24.000 -65.978 13.757 1.00 48.83 322 ARG A O 1
ATOM 1724 N N . ASP A 1 323 ? 25.977 -65.986 14.916 1.00 49.93 323 ASP A N 1
ATOM 1725 C CA . ASP A 1 323 ? 26.256 -67.449 14.970 1.00 49.39 323 ASP A CA 1
ATOM 1726 C C . ASP A 1 323 ? 25.327 -68.199 15.933 1.00 53.63 323 ASP A C 1
ATOM 1727 O O . ASP A 1 323 ? 25.533 -69.417 16.097 1.00 53.35 323 ASP A O 1
ATOM 1732 N N . LYS A 1 324 ? 24.394 -67.505 16.591 1.00 57.12 324 LYS A N 1
ATOM 1733 C CA . LYS A 1 324 ? 23.482 -68.063 17.626 1.00 57.33 324 LYS A CA 1
ATOM 1734 C C . LYS A 1 324 ? 24.254 -68.944 18.626 1.00 60.77 324 LYS A C 1
ATOM 1735 O O . LYS A 1 324 ? 23.641 -69.874 19.179 1.00 60.21 324 LYS A O 1
ATOM 1741 N N . ASN A 1 325 ? 25.531 -68.620 18.885 1.00 60.27 325 ASN A N 1
ATOM 1742 C CA . ASN A 1 325 ? 26.449 -69.313 19.834 1.00 60.07 325 ASN A CA 1
ATOM 1743 C C . ASN A 1 325 ? 26.189 -68.758 21.245 1.00 59.48 325 ASN A C 1
ATOM 1744 O O . ASN A 1 325 ? 27.115 -68.155 21.836 1.00 61.78 325 ASN A O 1
ATOM 1749 N N . TYR A 1 326 ? 24.971 -68.967 21.756 1.00 60.90 326 TYR A N 1
ATOM 1750 C CA . TYR A 1 326 ? 24.451 -68.416 23.037 1.00 68.99 326 TYR A CA 1
ATOM 1751 C C . TYR A 1 326 ? 25.288 -68.896 24.230 1.00 74.10 326 TYR A C 1
ATOM 1752 O O . TYR A 1 326 ? 25.305 -68.176 25.255 1.00 77.30 326 TYR A O 1
ATOM 1761 N N . ASP A 1 327 ? 25.921 -70.075 24.110 1.00 77.49 327 ASP A N 1
ATOM 1762 C CA . ASP A 1 327 ? 26.774 -70.702 25.159 1.00 78.22 327 ASP A CA 1
ATOM 1763 C C . ASP A 1 327 ? 28.013 -69.832 25.397 1.00 76.86 327 ASP A C 1
ATOM 1764 O O . ASP A 1 327 ? 28.411 -69.703 26.569 1.00 76.28 327 ASP A O 1
ATOM 1769 N N . GLU A 1 328 ? 28.607 -69.273 24.334 1.00 73.77 328 GLU A N 1
ATOM 1770 C CA . GLU A 1 328 ? 29.813 -68.400 24.432 1.00 70.59 328 GLU A CA 1
ATOM 1771 C C . GLU A 1 328 ? 29.419 -66.911 24.473 1.00 67.48 328 GLU A C 1
ATOM 1772 O O . GLU A 1 328 ? 30.252 -66.116 24.938 1.00 64.63 328 GLU A O 1
ATOM 1778 N N . LEU A 1 329 ? 28.203 -66.543 24.040 1.00 67.45 329 LEU A N 1
ATOM 1779 C CA . LEU A 1 329 ? 27.763 -65.123 23.882 1.00 64.43 329 LEU A CA 1
ATOM 1780 C C . LEU A 1 329 ? 27.444 -64.513 25.252 1.00 65.50 329 LEU A C 1
ATOM 1781 O O . LEU A 1 329 ? 28.095 -63.519 25.623 1.00 58.67 329 LEU A O 1
ATOM 1786 N N . LEU A 1 330 ? 26.453 -65.074 25.950 1.00 67.76 330 LEU A N 1
ATOM 1787 C CA . LEU A 1 330 ? 25.972 -64.559 27.258 1.00 71.14 330 LEU A CA 1
ATOM 1788 C C . LEU A 1 330 ? 27.160 -64.363 28.201 1.00 71.31 330 LEU A C 1
ATOM 1789 O O . LEU A 1 330 ? 27.300 -63.292 28.790 1.00 71.95 330 LEU A O 1
ATOM 1794 N N . PRO A 1 331 ? 28.067 -65.358 28.363 1.00 72.48 331 PRO A N 1
ATOM 1795 C CA . PRO A 1 331 ? 29.314 -65.161 29.112 1.00 72.52 331 PRO A CA 1
ATOM 1796 C C . PRO A 1 331 ? 30.239 -64.031 28.625 1.00 71.17 331 PRO A C 1
ATOM 1797 O O . PRO A 1 331 ? 30.884 -63.416 29.464 1.00 69.39 331 PRO A O 1
ATOM 1801 N N . THR A 1 332 ? 30.324 -63.807 27.309 1.00 68.76 332 THR A N 1
ATOM 1802 C CA . THR A 1 332 ? 31.046 -62.649 26.708 1.00 64.37 332 THR A CA 1
ATOM 1803 C C . THR A 1 332 ? 30.286 -61.359 27.042 1.00 58.86 332 THR A C 1
ATOM 1804 O O . THR A 1 332 ? 30.958 -60.368 27.332 1.00 65.29 332 THR A O 1
ATOM 1808 N N . MET A 1 333 ? 28.949 -61.384 27.025 1.00 54.08 333 MET A N 1
ATOM 1809 C CA . MET A 1 333 ? 28.055 -60.194 27.200 1.00 59.34 333 MET A CA 1
ATOM 1810 C C . MET A 1 333 ? 27.919 -59.785 28.678 1.00 64.35 333 MET A C 1
ATOM 1811 O O . MET A 1 333 ? 27.531 -58.612 28.957 1.00 62.13 333 MET A O 1
ATOM 1816 N N . GLU A 1 334 ? 28.157 -60.723 29.593 1.00 72.17 334 GLU A N 1
ATOM 1817 C CA . GLU A 1 334 ? 28.112 -60.465 31.053 1.00 75.52 334 GLU A CA 1
ATOM 1818 C C . GLU A 1 334 ? 29.466 -59.878 31.458 1.00 71.56 334 GLU A C 1
ATOM 1819 O O . GLU A 1 334 ? 29.474 -58.851 32.157 1.00 73.38 334 GLU A O 1
ATOM 1825 N N . ARG A 1 335 ? 30.555 -60.470 30.960 1.00 70.98 335 ARG A N 1
ATOM 1826 C CA . ARG A 1 335 ? 31.959 -60.029 31.200 1.00 75.29 335 ARG A CA 1
ATOM 1827 C C . ARG A 1 335 ? 32.207 -58.611 30.664 1.00 76.03 335 ARG A C 1
ATOM 1828 O O . ARG A 1 335 ? 32.894 -57.838 31.357 1.00 78.74 335 ARG A O 1
ATOM 1836 N N . ALA A 1 336 ? 31.728 -58.289 29.461 1.00 74.47 336 ALA A N 1
ATOM 1837 C CA . ALA A 1 336 ? 31.936 -56.971 28.810 1.00 74.52 336 ALA A CA 1
ATOM 1838 C C . ALA A 1 336 ? 30.877 -55.968 29.289 1.00 70.78 336 ALA A C 1
ATOM 1839 O O . ALA A 1 336 ? 30.842 -54.856 28.746 1.00 76.23 336 ALA A O 1
ATOM 1841 N N . GLY A 1 337 ? 30.043 -56.344 30.262 1.00 67.54 337 GLY A N 1
ATOM 1842 C CA . GLY A 1 337 ? 29.038 -55.449 30.855 1.00 63.24 337 GLY A CA 1
ATOM 1843 C C . GLY A 1 337 ? 27.956 -55.110 29.854 1.00 63.79 337 GLY A C 1
ATOM 1844 O O . GLY A 1 337 ? 27.238 -54.152 30.156 1.00 64.84 337 GLY A O 1
ATOM 1845 N N . VAL A 1 345 ? 17.703 -61.910 31.311 1.00 79.79 345 VAL A N 1
ATOM 1846 C CA . VAL A 1 345 ? 18.206 -62.395 30.037 1.00 78.77 345 VAL A CA 1
ATOM 1847 C C . VAL A 1 345 ? 17.406 -63.553 29.467 1.00 83.87 345 VAL A C 1
ATOM 1848 O O . VAL A 1 345 ? 17.685 -64.709 29.747 1.00 86.22 345 VAL A O 1
ATOM 1852 N N . SER A 1 346 ? 16.427 -63.228 28.652 1.00 84.11 346 SER A N 1
ATOM 1853 C CA . SER A 1 346 ? 15.912 -64.176 27.717 1.00 87.76 346 SER A CA 1
ATOM 1854 C C . SER A 1 346 ? 16.904 -64.232 26.585 1.00 96.18 346 SER A C 1
ATOM 1855 O O . SER A 1 346 ? 17.675 -63.299 26.379 1.00 107.70 346 SER A O 1
ATOM 1858 N N . ILE A 1 347 ? 16.805 -65.282 25.796 1.00 94.06 347 ILE A N 1
ATOM 1859 C CA . ILE A 1 347 ? 17.610 -65.450 24.545 1.00 88.14 347 ILE A CA 1
ATOM 1860 C C . ILE A 1 347 ? 16.954 -64.609 23.439 1.00 81.56 347 ILE A C 1
ATOM 1861 O O . ILE A 1 347 ? 17.673 -64.162 22.521 1.00 78.94 347 ILE A O 1
ATOM 1866 N N . GLU A 1 348 ? 15.637 -64.400 23.540 1.00 74.47 348 GLU A N 1
ATOM 1867 C CA . GLU A 1 348 ? 14.842 -63.472 22.691 1.00 73.50 348 GLU A CA 1
ATOM 1868 C C . GLU A 1 348 ? 15.328 -62.030 22.890 1.00 69.39 348 GLU A C 1
ATOM 1869 O O . GLU A 1 348 ? 15.609 -61.347 21.888 1.00 75.46 348 GLU A O 1
ATOM 1875 N N . GLU A 1 349 ? 15.401 -61.597 24.150 1.00 67.17 349 GLU A N 1
ATOM 1876 C CA . GLU A 1 349 ? 15.659 -60.201 24.600 1.00 69.26 349 GLU A CA 1
ATOM 1877 C C . GLU A 1 349 ? 17.027 -59.714 24.097 1.00 62.18 349 GLU A C 1
ATOM 1878 O O . GLU A 1 349 ? 17.084 -58.574 23.616 1.00 52.39 349 GLU A O 1
ATOM 1884 N N . VAL A 1 350 ? 18.071 -60.549 24.223 1.00 59.27 350 VAL A N 1
ATOM 1885 C CA . VAL A 1 350 ? 19.444 -60.327 23.670 1.00 58.54 350 VAL A CA 1
ATOM 1886 C C . VAL A 1 350 ? 19.357 -60.189 22.147 1.00 58.58 350 VAL A C 1
ATOM 1887 O O . VAL A 1 350 ? 19.813 -59.159 21.626 1.00 61.95 350 VAL A O 1
ATOM 1891 N N . GLU A 1 351 ? 18.847 -61.218 21.469 1.00 56.34 351 GLU A N 1
ATOM 1892 C CA . GLU A 1 351 ? 18.556 -61.217 20.011 1.00 53.41 351 GLU A CA 1
ATOM 1893 C C . GLU A 1 351 ? 17.892 -59.889 19.617 1.00 50.81 351 GLU A C 1
ATOM 1894 O O . GLU A 1 351 ? 18.365 -59.263 18.627 1.00 47.34 351 GLU A O 1
ATOM 1900 N N . ASP A 1 352 ? 16.879 -59.445 20.374 1.00 40.76 352 ASP A N 1
ATOM 1901 C CA . ASP A 1 352 ? 16.165 -58.162 20.113 1.00 44.62 352 ASP A CA 1
ATOM 1902 C C . ASP A 1 352 ? 17.105 -56.957 20.247 1.00 50.06 352 ASP A C 1
ATOM 1903 O O . ASP A 1 352 ? 17.106 -56.106 19.340 1.00 56.13 352 ASP A O 1
ATOM 1908 N N . MET A 1 353 ? 17.833 -56.829 21.357 1.00 48.54 353 MET A N 1
ATOM 1909 C CA . MET A 1 353 ? 18.662 -55.616 21.611 1.00 50.40 353 MET A CA 1
ATOM 1910 C C . MET A 1 353 ? 19.842 -55.563 20.632 1.00 41.72 353 MET A C 1
ATOM 1911 O O . MET A 1 353 ? 20.349 -54.456 20.441 1.00 44.45 353 MET A O 1
ATOM 1916 N N . LEU A 1 354 ? 20.282 -56.696 20.058 1.00 38.12 354 LEU A N 1
ATOM 1917 C CA . LEU A 1 354 ? 21.474 -56.772 19.152 1.00 36.64 354 LEU A CA 1
ATOM 1918 C C . LEU A 1 354 ? 21.077 -56.667 17.656 1.00 38.60 354 LEU A C 1
ATOM 1919 O O . LEU A 1 354 ? 21.994 -56.647 16.808 1.00 37.97 354 LEU A O 1
ATOM 1924 N N . ARG A 1 355 ? 19.784 -56.576 17.331 1.00 35.93 355 ARG A N 1
ATOM 1925 C CA . ARG A 1 355 ? 19.245 -56.846 15.967 1.00 42.34 355 ARG A CA 1
ATOM 1926 C C . ARG A 1 355 ? 19.789 -55.807 14.977 1.00 39.92 355 ARG A C 1
ATOM 1927 O O . ARG A 1 355 ? 20.279 -56.234 13.912 1.00 41.80 355 ARG A O 1
ATOM 1935 N N . GLN A 1 356 ? 19.719 -54.519 15.329 1.00 40.17 356 GLN A N 1
ATOM 1936 C CA . GLN A 1 356 ? 20.145 -53.378 14.468 1.00 41.86 356 GLN A CA 1
ATOM 1937 C C . GLN A 1 356 ? 21.652 -53.468 14.157 1.00 41.58 356 GLN A C 1
ATOM 1938 O O . GLN A 1 356 ? 22.101 -52.845 13.138 1.00 37.02 356 GLN A O 1
ATOM 1944 N N . TYR A 1 357 ? 22.410 -54.219 14.965 1.00 34.79 357 TYR A N 1
ATOM 1945 C CA . TYR A 1 357 ? 23.868 -54.423 14.794 1.00 32.20 357 TYR A CA 1
ATOM 1946 C C . TYR A 1 357 ? 24.098 -55.749 14.061 1.00 34.11 357 TYR A C 1
ATOM 1947 O O . TYR A 1 357 ? 25.002 -55.826 13.183 1.00 35.44 357 TYR A O 1
ATOM 1956 N N . VAL A 1 358 ? 23.315 -56.786 14.378 1.00 30.58 358 VAL A N 1
ATOM 1957 C CA . VAL A 1 358 ? 23.535 -58.142 13.793 1.00 30.52 358 VAL A CA 1
ATOM 1958 C C . VAL A 1 358 ? 22.938 -58.198 12.377 1.00 27.08 358 VAL A C 1
ATOM 1959 O O . VAL A 1 358 ? 23.657 -58.670 11.471 1.00 29.21 358 VAL A O 1
ATOM 1963 N N . ASP A 1 359 ? 21.695 -57.756 12.193 1.00 26.70 359 ASP A N 1
ATOM 1964 C CA . ASP A 1 359 ? 20.935 -57.950 10.928 1.00 30.25 359 ASP A CA 1
ATOM 1965 C C . ASP A 1 359 ? 21.722 -57.393 9.743 1.00 31.05 359 ASP A C 1
ATOM 1966 O O . ASP A 1 359 ? 21.808 -58.048 8.701 1.00 32.48 359 ASP A O 1
ATOM 1971 N N . PRO A 1 360 ? 22.334 -56.185 9.844 1.00 29.77 360 PRO A N 1
ATOM 1972 C CA . PRO A 1 360 ? 23.143 -55.663 8.745 1.00 29.37 360 PRO A CA 1
ATOM 1973 C C . PRO A 1 360 ? 24.396 -56.442 8.373 1.00 27.94 360 PRO A C 1
ATOM 1974 O O . PRO A 1 360 ? 24.834 -56.266 7.254 1.00 32.43 360 PRO A O 1
ATOM 1978 N N . ILE A 1 361 ? 24.975 -57.247 9.270 1.00 25.77 361 ILE A N 1
ATOM 1979 C CA . ILE A 1 361 ? 26.224 -57.967 8.901 1.00 28.12 361 ILE A CA 1
ATOM 1980 C C . ILE A 1 361 ? 25.919 -59.435 8.554 1.00 32.34 361 ILE A C 1
ATOM 1981 O O . ILE A 1 361 ? 26.874 -60.125 8.219 1.00 33.64 361 ILE A O 1
ATOM 1986 N N . LYS A 1 362 ? 24.654 -59.846 8.527 1.00 35.18 362 LYS A N 1
ATOM 1987 C CA . LYS A 1 362 ? 24.243 -61.199 8.043 1.00 37.20 362 LYS A CA 1
ATOM 1988 C C . LYS A 1 362 ? 24.285 -61.296 6.502 1.00 38.83 362 LYS A C 1
ATOM 1989 O O . LYS A 1 362 ? 24.239 -62.429 5.998 1.00 31.91 362 LYS A O 1
ATOM 1995 N N . VAL A 1 363 ? 24.320 -60.168 5.771 1.00 33.85 363 VAL A N 1
ATOM 1996 C CA . VAL A 1 363 ? 24.282 -60.078 4.273 1.00 31.99 363 VAL A CA 1
ATOM 1997 C C . VAL A 1 363 ? 25.496 -59.277 3.800 1.00 31.61 363 VAL A C 1
ATOM 1998 O O . VAL A 1 363 ? 26.057 -58.512 4.612 1.00 33.42 363 VAL A O 1
ATOM 2002 N N . ASP A 1 364 ? 25.909 -59.467 2.551 1.00 29.06 364 ASP A N 1
ATOM 2003 C CA . ASP A 1 364 ? 27.118 -58.823 1.974 1.00 31.24 364 ASP A CA 1
ATOM 2004 C C . ASP A 1 364 ? 26.843 -57.314 1.915 1.00 28.70 364 ASP A C 1
ATOM 2005 O O . ASP A 1 364 ? 27.793 -56.543 2.126 1.00 27.78 364 ASP A O 1
ATOM 2010 N N . VAL A 1 365 ? 25.599 -56.939 1.591 1.00 24.72 365 VAL A N 1
ATOM 2011 C CA . VAL A 1 365 ? 25.206 -55.512 1.368 1.00 26.35 365 VAL A CA 1
ATOM 2012 C C . VAL A 1 365 ? 23.827 -55.330 1.978 1.00 23.44 365 VAL A C 1
ATOM 2013 O O . VAL A 1 365 ? 22.846 -55.937 1.453 1.00 24.63 365 VAL A O 1
ATOM 2017 N N . PHE A 1 366 ? 23.741 -54.538 3.054 1.00 20.82 366 PHE A N 1
ATOM 2018 C CA . PHE A 1 366 ? 22.478 -54.264 3.767 1.00 19.63 366 PHE A CA 1
ATOM 2019 C C . PHE A 1 366 ? 21.862 -52.953 3.258 1.00 20.34 366 PHE A C 1
ATOM 2020 O O . PHE A 1 366 ? 22.566 -51.915 3.205 1.00 16.85 366 PHE A O 1
ATOM 2028 N N . HIS A 1 367 ? 20.557 -52.985 2.993 1.00 18.18 367 HIS A N 1
ATOM 2029 C CA . HIS A 1 367 ? 19.735 -51.792 2.643 1.00 19.18 367 HIS A CA 1
ATOM 2030 C C . HIS A 1 367 ? 19.108 -51.175 3.890 1.00 19.91 367 HIS A C 1
ATOM 2031 O O . HIS A 1 367 ? 17.982 -51.514 4.300 1.00 18.57 367 HIS A O 1
ATOM 2038 N N . TYR A 1 368 ? 19.811 -50.201 4.480 1.00 19.38 368 TYR A N 1
ATOM 2039 C CA . TYR A 1 368 ? 19.261 -49.412 5.594 1.00 17.19 368 TYR A CA 1
ATOM 2040 C C . TYR A 1 368 ? 18.086 -48.614 5.046 1.00 17.12 368 TYR A C 1
ATOM 2041 O O . TYR A 1 368 ? 18.161 -48.086 3.937 1.00 16.64 368 TYR A O 1
ATOM 2050 N N . ASN A 1 369 ? 17.043 -48.476 5.843 1.00 16.51 369 ASN A N 1
ATOM 2051 C CA . ASN A 1 369 ? 15.814 -47.752 5.462 1.00 18.84 369 ASN A CA 1
ATOM 2052 C C . ASN A 1 369 ? 15.012 -47.447 6.725 1.00 19.89 369 ASN A C 1
ATOM 2053 O O . ASN A 1 369 ? 15.164 -48.187 7.746 1.00 20.32 369 ASN A O 1
ATOM 2058 N N . ARG A 1 370 ? 14.172 -46.418 6.628 1.00 19.26 370 ARG A N 1
ATOM 2059 C CA . ARG A 1 370 ? 13.415 -45.844 7.742 1.00 21.10 370 ARG A CA 1
ATOM 2060 C C . ARG A 1 370 ? 12.436 -46.904 8.275 1.00 22.27 370 ARG A C 1
ATOM 2061 O O . ARG A 1 370 ? 12.271 -46.989 9.498 1.00 22.70 370 ARG A O 1
ATOM 2069 N N . LYS A 1 371 ? 11.828 -47.695 7.402 1.00 22.38 371 LYS A N 1
ATOM 2070 C CA . LYS A 1 371 ? 10.842 -48.710 7.858 1.00 23.17 371 LYS A CA 1
ATOM 2071 C C . LYS A 1 371 ? 11.542 -49.739 8.744 1.00 22.02 371 LYS A C 1
ATOM 2072 O O . LYS A 1 371 ? 10.981 -50.062 9.822 1.00 27.99 371 LYS A O 1
ATOM 2078 N N . TRP A 1 372 ? 12.688 -50.258 8.319 1.00 21.81 372 TRP A N 1
ATOM 2079 C CA . TRP A 1 372 ? 13.470 -51.231 9.094 1.00 24.65 372 TRP A CA 1
ATOM 2080 C C . TRP A 1 372 ? 13.872 -50.620 10.431 1.00 29.08 372 TRP A C 1
ATOM 2081 O O . TRP A 1 372 ? 13.676 -51.298 11.470 1.00 27.82 372 TRP A O 1
ATOM 2092 N N . LEU A 1 373 ? 14.354 -49.372 10.426 1.00 23.38 373 LEU A N 1
ATOM 2093 C CA . LEU A 1 373 ? 14.708 -48.653 11.687 1.00 26.60 373 LEU A CA 1
ATOM 2094 C C . LEU A 1 373 ? 13.537 -48.728 12.689 1.00 29.69 373 LEU A C 1
ATOM 2095 O O . LEU A 1 373 ? 13.773 -49.135 13.868 1.00 31.53 373 LEU A O 1
ATOM 2100 N N . GLN A 1 374 ? 12.336 -48.344 12.239 1.00 32.67 374 GLN A N 1
ATOM 2101 C CA . GLN A 1 374 ? 11.091 -48.254 13.042 1.00 42.05 374 GLN A CA 1
ATOM 2102 C C . GLN A 1 374 ? 10.661 -49.643 13.533 1.00 45.43 374 GLN A C 1
ATOM 2103 O O . GLN A 1 374 ? 9.944 -49.683 14.544 1.00 48.66 374 GLN A O 1
ATOM 2109 N N . LYS A 1 375 ? 11.170 -50.689 12.903 1.00 44.36 375 LYS A N 1
ATOM 2110 C CA . LYS A 1 375 ? 10.937 -52.064 13.247 1.00 49.82 375 LYS A CA 1
ATOM 2111 C C . LYS A 1 375 ? 11.840 -52.388 14.369 1.00 53.30 375 LYS A C 1
ATOM 2112 O O . LYS A 1 375 ? 11.362 -52.681 15.432 1.00 52.52 375 LYS A O 1
ATOM 2118 N N . MET A 1 376 ? 13.141 -52.337 14.114 1.00 52.53 376 MET A N 1
ATOM 2119 C CA . MET A 1 376 ? 14.125 -52.559 15.126 1.00 55.70 376 MET A CA 1
ATOM 2120 C C . MET A 1 376 ? 13.834 -51.749 16.368 1.00 58.28 376 MET A C 1
ATOM 2121 O O . MET A 1 376 ? 14.374 -52.064 17.401 1.00 65.91 376 MET A O 1
ATOM 2126 N N . ALA A 1 377 ? 12.996 -50.716 16.296 1.00 64.74 377 ALA A N 1
ATOM 2127 C CA . ALA A 1 377 ? 12.759 -49.901 17.481 1.00 64.86 377 ALA A CA 1
ATOM 2128 C C . ALA A 1 377 ? 11.655 -50.524 18.232 1.00 73.35 377 ALA A C 1
ATOM 2129 O O . ALA A 1 377 ? 11.863 -51.127 19.290 1.00 76.48 377 ALA A O 1
ATOM 2131 N N .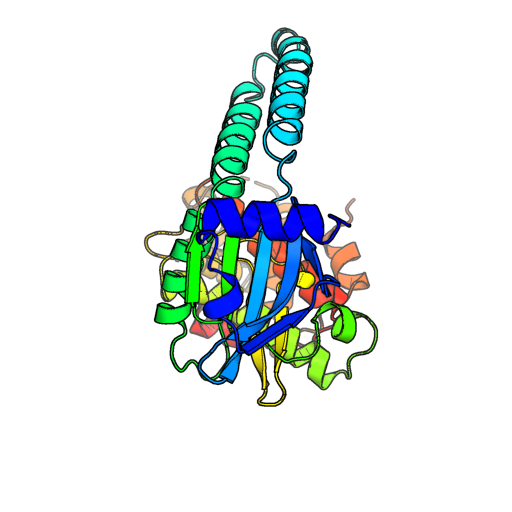 ALA A 1 378 ? 10.506 -50.486 17.582 1.00 71.00 378 ALA A N 1
ATOM 2132 C CA . ALA A 1 378 ? 9.228 -50.780 18.161 1.00 76.05 378 ALA A CA 1
ATOM 2133 C C . ALA A 1 378 ? 9.138 -52.203 18.705 1.00 80.56 378 ALA A C 1
ATOM 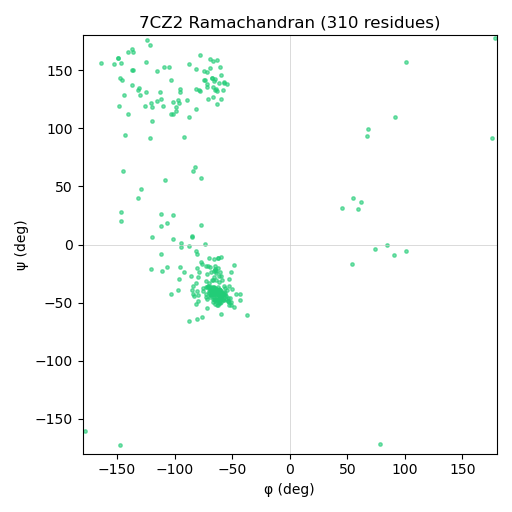2134 O O . ALA A 1 378 ? 9.880 -53.107 18.302 1.00 68.71 378 ALA A O 1
ATOM 2136 N N . SER A 1 379 ? 8.268 -52.354 19.710 1.00 92.96 379 SER A N 1
ATOM 2137 C CA . SER A 1 379 ? 8.328 -53.473 20.672 1.00 92.72 379 SER A CA 1
ATOM 2138 C C . SER A 1 379 ? 6.997 -54.077 20.966 1.00 99.69 379 SER A C 1
ATOM 2139 O O . SER A 1 379 ? 5.954 -53.556 20.601 1.00 99.35 379 SER A O 1
ATOM 2142 N N . GLN A 1 380 ? 7.029 -55.245 21.578 1.00 101.38 380 GLN A N 1
ATOM 2143 C CA . GLN A 1 380 ? 5.864 -55.818 22.181 1.00 84.66 380 GLN A CA 1
ATOM 2144 C C . GLN A 1 380 ? 4.657 -55.947 21.249 1.00 81.02 380 GLN A C 1
ATOM 2145 O O . GLN A 1 380 ? 3.846 -56.885 21.398 1.00 74.70 380 GLN A O 1
ATOM 2151 N N . PRO A 1 397 ? 27.642 -48.364 30.958 1.00 88.77 397 PRO A N 1
ATOM 2152 C CA . PRO A 1 397 ? 29.066 -48.195 31.265 1.00 91.18 397 PRO A CA 1
ATOM 2153 C C . PRO A 1 397 ? 29.625 -47.137 30.375 1.00 91.72 397 PRO A C 1
ATOM 2154 O O . PRO A 1 397 ? 29.801 -47.375 29.190 1.00 85.05 397 PRO A O 1
ATOM 2158 N N . ALA A 1 398 ? 29.957 -45.994 30.947 1.00 93.11 398 ALA A N 1
ATOM 2159 C CA . ALA A 1 398 ? 30.176 -44.797 30.165 1.00 86.87 398 ALA A CA 1
ATOM 2160 C C . ALA A 1 398 ? 31.342 -45.016 29.239 1.00 87.28 398 ALA A C 1
ATOM 2161 O O . ALA A 1 398 ? 31.575 -44.230 28.321 1.00 91.74 398 ALA A O 1
ATOM 2163 N N . ASN A 1 399 ? 32.080 -46.088 29.454 1.00 82.42 399 ASN A N 1
ATOM 2164 C CA . ASN A 1 399 ? 33.228 -46.362 28.627 1.00 76.39 399 ASN A CA 1
ATOM 2165 C C . ASN A 1 399 ? 32.854 -46.465 27.164 1.00 71.24 399 ASN A C 1
ATOM 2166 O O . ASN A 1 399 ? 33.426 -45.834 26.325 1.00 56.59 399 ASN A O 1
ATOM 2171 N N . LEU A 1 400 ? 31.819 -47.217 26.912 1.00 72.54 400 LEU A N 1
ATOM 2172 C CA . LEU A 1 400 ? 31.375 -47.427 25.572 1.00 71.72 400 LEU A CA 1
ATOM 2173 C C . LEU A 1 400 ? 30.103 -46.655 25.296 1.00 65.92 400 LEU A C 1
ATOM 2174 O O . LEU A 1 400 ? 29.760 -46.401 24.171 1.00 64.97 400 LEU A O 1
ATOM 2179 N N . ALA A 1 401 ? 29.433 -46.276 26.366 1.00 54.53 401 ALA A N 1
ATOM 2180 C CA . ALA A 1 401 ? 28.114 -45.613 26.323 1.00 42.78 401 ALA A CA 1
ATOM 2181 C C . ALA A 1 401 ? 28.055 -44.653 25.130 1.00 39.24 401 ALA A C 1
ATOM 2182 O O . ALA A 1 401 ? 27.161 -44.838 24.283 1.00 32.11 401 ALA A O 1
ATOM 2184 N N . ILE A 1 402 ? 28.934 -43.643 25.082 1.00 36.33 402 ILE A N 1
ATOM 2185 C CA . ILE A 1 402 ? 28.857 -42.563 24.053 1.00 41.91 402 ILE A CA 1
ATOM 2186 C C . ILE A 1 402 ? 29.155 -43.183 22.688 1.00 40.67 402 ILE A C 1
ATOM 2187 O O . ILE A 1 402 ? 28.438 -42.896 21.736 1.00 38.91 402 ILE A O 1
ATOM 2192 N N . PRO A 1 403 ? 30.221 -44.006 22.557 1.00 37.87 403 PRO A N 1
ATOM 2193 C CA . PRO A 1 403 ? 30.472 -44.797 21.350 1.00 41.27 403 PRO A CA 1
ATOM 2194 C C . PRO A 1 403 ? 29.291 -45.572 20.770 1.00 38.45 403 PRO A C 1
ATOM 2195 O O . PRO A 1 403 ? 29.155 -45.573 19.574 1.00 32.20 403 PRO A O 1
ATOM 2199 N N . LEU A 1 404 ? 28.499 -46.218 21.620 1.00 38.38 404 LEU A N 1
ATOM 2200 C CA . LEU A 1 404 ? 27.348 -47.037 21.182 1.00 34.57 404 LEU A CA 1
ATOM 2201 C C . LEU A 1 404 ? 26.250 -46.083 20.713 1.00 30.65 404 LEU A C 1
ATOM 2202 O O . LEU A 1 404 ? 25.578 -46.371 19.725 1.00 30.53 404 LEU A O 1
ATOM 2207 N N . ARG A 1 405 ? 26.103 -44.950 21.374 1.00 26.80 405 ARG A N 1
ATOM 2208 C CA . ARG A 1 405 ? 25.197 -43.867 20.944 1.00 27.28 405 ARG A CA 1
ATOM 2209 C C . ARG A 1 405 ? 25.579 -43.355 19.536 1.00 24.51 405 ARG A C 1
ATOM 2210 O O . ARG A 1 405 ? 24.652 -43.114 18.717 1.00 21.68 405 ARG A O 1
ATOM 2218 N N . VAL A 1 406 ? 26.871 -43.156 19.260 1.00 23.42 406 VAL A N 1
ATOM 2219 C CA . VAL A 1 406 ? 27.333 -42.656 17.936 1.00 24.21 406 VAL A CA 1
ATOM 2220 C C . VAL A 1 406 ? 27.088 -43.770 16.899 1.00 24.53 406 VAL A C 1
ATOM 2221 O O . VAL A 1 406 ? 26.684 -43.462 15.791 1.00 24.53 406 VAL A O 1
ATOM 2225 N N . ILE A 1 407 ? 27.319 -45.024 17.245 1.00 19.84 407 ILE A N 1
ATOM 2226 C CA . ILE A 1 407 ? 27.028 -46.165 16.323 1.00 21.71 407 ILE A CA 1
ATOM 2227 C C . ILE A 1 407 ? 25.540 -46.167 15.980 1.00 20.78 407 ILE A C 1
ATOM 2228 O O . ILE A 1 407 ? 25.256 -46.313 14.812 1.00 20.72 407 ILE A O 1
ATOM 2233 N N . ALA A 1 408 ? 24.637 -45.990 16.935 1.00 19.12 408 ALA A N 1
ATOM 2234 C CA . ALA A 1 408 ? 23.179 -46.016 16.695 1.00 21.26 408 ALA A CA 1
ATOM 2235 C C . ALA A 1 408 ? 22.816 -44.788 15.861 1.00 22.58 408 ALA A C 1
ATOM 2236 O O . ALA A 1 408 ? 21.930 -44.880 15.023 1.00 19.28 408 ALA A O 1
ATOM 2238 N N . SER A 1 409 ? 23.483 -43.657 16.102 1.00 19.77 409 SER A N 1
ATOM 2239 C CA . SER A 1 409 ? 23.237 -42.396 15.353 1.00 21.97 409 SER A CA 1
ATOM 2240 C C . SER A 1 409 ? 23.621 -42.587 13.888 1.00 18.40 409 SER A C 1
ATOM 2241 O O . SER A 1 409 ? 22.888 -42.085 13.042 1.00 19.60 409 SER A O 1
ATOM 2244 N N . THR A 1 410 ? 24.714 -43.292 13.624 1.00 16.30 410 THR A N 1
ATOM 2245 C CA . THR A 1 410 ? 25.182 -43.621 12.265 1.00 18.23 410 THR A CA 1
ATOM 2246 C C . THR A 1 410 ? 24.161 -44.547 11.600 1.00 20.53 410 THR A C 1
ATOM 2247 O O . THR A 1 410 ? 23.820 -44.331 10.438 1.00 16.85 410 THR A O 1
ATOM 2251 N N . VAL A 1 411 ? 23.648 -45.525 12.335 1.00 17.94 411 VAL A N 1
ATOM 2252 C CA . VAL A 1 411 ? 22.623 -46.439 11.728 1.00 17.11 411 VAL A CA 1
ATOM 2253 C C . VAL A 1 411 ? 21.439 -45.594 11.290 1.00 16.97 411 VAL A C 1
ATOM 2254 O O . VAL A 1 411 ? 20.959 -45.779 10.192 1.00 16.06 411 VAL A O 1
ATOM 2258 N N . ALA A 1 412 ? 20.986 -44.690 12.133 1.00 15.53 412 ALA A N 1
ATOM 2259 C CA . ALA A 1 412 ? 19.787 -43.868 11.903 1.00 16.33 412 ALA A CA 1
ATOM 2260 C C . ALA A 1 412 ? 20.004 -43.036 10.634 1.00 17.06 412 ALA A C 1
ATOM 2261 O O . ALA A 1 412 ? 19.030 -42.839 9.873 1.00 17.64 412 ALA A O 1
ATOM 2263 N N . ILE A 1 413 ? 21.203 -42.454 10.501 1.00 16.10 413 ILE A N 1
ATOM 2264 C CA . ILE A 1 413 ? 21.514 -41.568 9.338 1.00 15.42 413 ILE A CA 1
ATOM 2265 C C . ILE A 1 413 ? 21.553 -42.448 8.092 1.00 14.19 413 ILE A C 1
ATOM 2266 O O . ILE A 1 413 ? 21.052 -42.058 7.056 1.00 13.50 413 ILE A O 1
ATOM 2271 N N . CYS A 1 414 ? 22.171 -43.609 8.160 1.00 13.54 414 CYS A N 1
ATOM 2272 C CA . CYS A 1 414 ? 22.151 -44.542 7.016 1.00 14.89 414 CYS A CA 1
ATOM 2273 C C . CYS A 1 414 ? 20.698 -44.847 6.623 1.00 15.21 414 CYS A C 1
ATOM 2274 O O . CYS A 1 414 ? 20.450 -44.964 5.388 1.00 13.76 414 CYS A O 1
ATOM 2277 N N . CYS A 1 415 ? 19.802 -45.087 7.600 1.00 15.17 415 CYS A N 1
ATOM 2278 C CA . CYS A 1 415 ? 18.342 -45.269 7.361 1.00 16.34 415 CYS A CA 1
ATOM 2279 C C . CYS A 1 415 ? 17.718 -44.040 6.648 1.00 15.80 415 CYS A C 1
ATOM 2280 O O . CYS A 1 415 ? 16.977 -44.239 5.677 1.00 15.53 415 CYS A O 1
ATOM 2283 N N . GLN A 1 416 ? 17.989 -42.803 7.076 1.00 14.67 416 GLN A N 1
ATOM 2284 C CA . GLN A 1 416 ? 17.461 -41.605 6.378 1.00 15.44 416 GLN A CA 1
ATOM 2285 C C . GLN A 1 416 ? 18.059 -41.526 4.954 1.00 13.16 416 GLN A C 1
ATOM 2286 O O . GLN A 1 416 ? 17.344 -41.103 4.035 1.00 13.07 416 GLN A O 1
ATOM 2292 N N . LEU A 1 417 ? 19.339 -41.870 4.784 1.00 12.02 417 LEU A N 1
ATOM 2293 C CA . LEU A 1 417 ? 19.962 -41.874 3.439 1.00 11.18 417 LEU A CA 1
ATOM 2294 C C . LEU A 1 417 ? 19.315 -42.963 2.547 1.00 12.61 417 LEU A C 1
ATOM 2295 O O . LEU A 1 417 ? 19.463 -42.905 1.329 1.00 11.42 417 LEU A O 1
ATOM 2300 N N . ASP A 1 418 ? 18.714 -43.979 3.158 1.00 13.77 418 ASP A N 1
ATOM 2301 C CA . ASP A 1 418 ? 18.259 -45.200 2.412 1.00 13.22 418 ASP A CA 1
ATOM 2302 C C . ASP A 1 418 ? 19.437 -45.923 1.777 1.00 13.36 418 ASP A C 1
ATOM 2303 O O . ASP A 1 418 ? 19.324 -46.428 0.610 1.00 13.82 418 ASP A O 1
ATOM 2308 N N . ALA A 1 419 ? 20.575 -45.938 2.471 1.00 13.04 419 ALA A N 1
ATOM 2309 C CA . ALA A 1 419 ? 21.867 -46.403 1.945 1.00 14.15 419 ALA A CA 1
ATOM 2310 C C . ALA A 1 419 ? 21.950 -47.938 1.937 1.00 14.49 419 ALA A C 1
ATOM 2311 O O . ALA A 1 419 ? 21.723 -48.569 3.000 1.00 15.00 419 ALA A O 1
ATOM 2313 N N . HIS A 1 420 ? 22.393 -48.465 0.801 1.00 15.28 420 HIS A N 1
ATOM 2314 C CA . HIS A 1 420 ? 22.964 -49.822 0.651 1.00 16.66 420 HIS A CA 1
ATOM 2315 C C . HIS A 1 420 ? 24.428 -49.786 1.090 1.00 16.01 420 HIS A C 1
ATOM 2316 O O . HIS A 1 420 ? 25.242 -49.140 0.411 1.00 16.72 420 HIS A O 1
ATOM 2323 N N . VAL A 1 421 ? 24.768 -50.531 2.147 1.00 15.74 421 VAL A N 1
ATOM 2324 C CA . VAL A 1 421 ? 26.112 -50.462 2.761 1.00 16.91 421 VAL A CA 1
ATOM 2325 C C . VAL A 1 421 ? 26.664 -51.866 2.962 1.00 16.70 421 VAL A C 1
ATOM 2326 O O . VAL A 1 421 ? 25.966 -52.695 3.535 1.00 19.11 421 VAL A O 1
ATOM 2330 N N . PRO A 1 422 ? 27.928 -52.100 2.564 1.00 16.97 422 PRO A N 1
ATOM 2331 C CA . PRO A 1 422 ? 28.619 -53.375 2.790 1.00 19.06 422 PRO A CA 1
ATOM 2332 C C . PRO A 1 422 ? 29.181 -53.411 4.215 1.00 18.50 422 PRO A C 1
ATOM 2333 O O . PRO A 1 422 ? 30.375 -53.455 4.415 1.00 20.81 422 PRO A O 1
ATOM 2337 N N . VAL A 1 423 ? 28.285 -53.436 5.182 1.00 18.48 423 VAL A N 1
ATOM 2338 C CA . VAL A 1 423 ? 28.627 -53.324 6.629 1.00 21.09 423 VAL A CA 1
ATOM 2339 C C . VAL A 1 423 ? 29.520 -54.520 6.993 1.00 25.50 423 VAL A C 1
ATOM 2340 O O . VAL A 1 423 ? 30.535 -54.312 7.664 1.00 24.67 423 VAL A O 1
ATOM 2344 N N . LYS A 1 424 ? 29.177 -55.720 6.517 1.00 27.88 424 LYS A N 1
ATOM 2345 C CA . LYS A 1 424 ? 29.963 -56.942 6.845 1.00 27.14 424 LYS A CA 1
ATOM 2346 C C . LYS A 1 424 ? 31.446 -56.743 6.529 1.00 27.03 424 LYS A C 1
ATOM 2347 O O . LYS A 1 424 ? 32.260 -57.037 7.414 1.00 26.09 424 LYS A O 1
ATOM 2353 N N . VAL A 1 425 ? 31.835 -56.309 5.329 1.00 25.50 425 VAL A N 1
ATOM 2354 C CA . VAL A 1 425 ? 33.293 -56.217 5.021 1.00 26.40 425 VAL A CA 1
ATOM 2355 C C . VAL A 1 425 ? 33.935 -55.093 5.853 1.00 26.49 425 VAL A C 1
ATOM 2356 O O . VAL A 1 425 ? 35.130 -55.241 6.289 1.00 26.12 425 VAL A O 1
ATOM 2360 N N . ILE A 1 426 ? 33.229 -53.975 6.068 1.00 28.58 426 ILE A N 1
ATOM 2361 C CA . ILE A 1 426 ? 33.818 -52.823 6.832 1.00 25.33 426 ILE A CA 1
ATOM 2362 C C . ILE A 1 426 ? 34.072 -53.294 8.279 1.00 24.92 426 ILE A C 1
ATOM 2363 O O . ILE A 1 426 ? 35.147 -53.042 8.809 1.00 27.96 426 ILE A O 1
ATOM 2368 N N . ALA A 1 427 ? 33.099 -53.959 8.898 1.00 26.04 427 ALA A N 1
ATOM 2369 C CA . ALA A 1 427 ? 33.210 -54.484 10.277 1.00 26.46 427 ALA A CA 1
ATOM 2370 C C . ALA A 1 427 ? 34.313 -55.551 10.322 1.00 27.84 427 ALA A C 1
ATOM 2371 O O . ALA A 1 427 ? 35.109 -55.552 11.279 1.00 32.17 427 ALA A O 1
ATOM 2373 N N . THR A 1 428 ? 34.416 -56.381 9.287 1.00 29.23 428 THR A N 1
ATOM 2374 C CA . THR A 1 428 ? 35.465 -57.435 9.209 1.00 30.22 428 THR A CA 1
ATOM 2375 C C . THR A 1 428 ? 36.844 -56.771 9.233 1.00 32.87 428 THR A C 1
ATOM 2376 O O . THR A 1 428 ? 37.736 -57.302 9.911 1.00 32.96 428 THR A O 1
ATOM 2380 N N . GLU A 1 429 ? 37.007 -55.633 8.553 1.00 32.45 429 GLU A N 1
ATOM 2381 C CA . GLU A 1 429 ? 38.317 -54.951 8.424 1.00 34.38 429 GLU A CA 1
ATOM 2382 C C . GLU A 1 429 ? 38.645 -54.092 9.659 1.00 30.85 429 GLU A C 1
ATOM 2383 O O . GLU A 1 429 ? 39.835 -53.999 9.980 1.00 34.18 429 GLU A O 1
ATOM 2389 N N . LEU A 1 430 ? 37.665 -53.486 10.320 1.00 28.53 430 LEU A N 1
ATOM 2390 C CA . LEU A 1 430 ? 37.907 -52.354 11.265 1.00 28.46 430 LEU A CA 1
ATOM 2391 C C . LEU A 1 430 ? 37.432 -52.652 12.680 1.00 27.59 430 LEU A C 1
ATOM 2392 O O . LEU A 1 430 ? 37.830 -51.876 13.575 1.00 29.12 430 LEU A O 1
ATOM 2397 N N . VAL A 1 431 ? 36.516 -53.593 12.910 1.00 31.26 431 VAL A N 1
ATOM 2398 C CA . VAL A 1 431 ? 35.912 -53.777 14.268 1.00 29.46 431 VAL A CA 1
ATOM 2399 C C . VAL A 1 431 ? 36.649 -54.935 14.950 1.00 36.15 431 VAL A C 1
ATOM 2400 O O . VAL A 1 431 ? 36.605 -56.082 14.476 1.00 31.11 431 VAL A O 1
ATOM 2404 N N . PRO A 1 432 ? 37.391 -54.661 16.052 1.00 38.39 432 PRO A N 1
ATOM 2405 C CA . PRO A 1 432 ? 38.163 -55.710 16.726 1.00 37.54 432 PRO A CA 1
ATOM 2406 C C . PRO A 1 432 ? 37.227 -56.846 17.172 1.00 33.49 432 PRO A C 1
ATOM 2407 O O . PRO A 1 432 ? 36.173 -56.560 17.720 1.00 31.00 432 PRO A O 1
ATOM 2411 N N . GLY A 1 433 ? 37.637 -58.095 16.888 1.00 39.28 433 GLY A N 1
ATOM 2412 C CA . GLY A 1 433 ? 36.984 -59.349 17.321 1.00 35.58 433 GLY A CA 1
ATOM 2413 C C . GLY A 1 433 ? 35.843 -59.785 16.407 1.00 39.29 433 GLY A C 1
ATOM 2414 O O . GLY A 1 433 ? 35.190 -60.822 16.700 1.00 30.83 433 GLY A O 1
ATOM 2415 N N . PHE A 1 434 ? 35.538 -59.021 15.349 1.00 36.55 434 PHE A N 1
ATOM 2416 C CA . PHE A 1 434 ? 34.417 -59.384 14.446 1.00 33.70 434 PHE A CA 1
ATOM 2417 C C . PHE A 1 434 ? 34.877 -60.466 13.445 1.00 32.97 434 PHE A C 1
ATOM 2418 O O . PHE A 1 434 ? 34.067 -61.358 13.199 1.00 37.28 434 PHE A O 1
ATOM 2426 N N . ALA A 1 435 ? 36.100 -60.384 12.903 1.00 34.73 435 ALA A N 1
ATOM 2427 C CA . ALA A 1 435 ? 36.703 -61.309 11.901 1.00 36.95 435 ALA A CA 1
ATOM 2428 C C . ALA A 1 435 ? 36.715 -62.775 12.381 1.00 40.84 435 ALA A C 1
ATOM 2429 O O . ALA A 1 435 ? 36.589 -63.094 13.565 1.00 42.58 435 ALA A O 1
#